Protein AF-A0A6S7GX88-F1 (afdb_monomer_lite)

Foldseek 3Di:
DDPPPPPPPDPVNVVPDDPCPPDDDCPPVNVVVVVVVVVVVVCVVPDDDDPVVVVVVVVVVVQVDDDDCPDPVNVVCVVVVDDQQFADDPVSPHDSHDDDDDDDPDPDDDCPVVVVVVVVVVVVVVVVVVVVVVVVVVVVVVVVVVVVVVVVVVLVVLLVLLQLLLCVQVVQCVVVVHDDPDPSSHPPPPDPVPPPDPDPDDDDPPPPVPPRSNRSSLVSLVCCCPPQVDHSLVRDHADDNVRSVVPPQDSDNVSNPPD

Radius of gyration: 44.86 Å; chains: 1; bounding box: 100×64×101 Å

Structure (mmCIF, N/CA/C/O backbone):
data_AF-A0A6S7GX88-F1
#
_entry.id   AF-A0A6S7GX88-F1
#
loop_
_atom_site.group_PDB
_atom_site.id
_atom_site.type_symbol
_atom_site.label_atom_id
_atom_site.label_alt_id
_atom_site.label_comp_id
_atom_site.label_asym_id
_atom_site.label_entity_id
_atom_site.label_seq_id
_atom_site.pdbx_PDB_ins_code
_atom_site.Cartn_x
_atom_site.Cartn_y
_atom_site.Cartn_z
_atom_site.occupancy
_atom_site.B_iso_or_equiv
_atom_site.auth_seq_id
_atom_site.auth_comp_id
_atom_site.auth_asym_id
_atom_site.auth_atom_id
_atom_site.pdbx_PDB_model_num
ATOM 1 N N . MET A 1 1 ? -27.217 14.179 1.330 1.00 40.66 1 MET A N 1
ATOM 2 C CA . MET A 1 1 ? -27.939 12.953 1.709 1.00 40.66 1 MET A CA 1
ATOM 3 C C . MET A 1 1 ? -27.312 11.865 0.874 1.00 40.66 1 MET A C 1
ATOM 5 O O . MET A 1 1 ? -27.404 11.959 -0.340 1.00 40.66 1 MET A O 1
ATOM 9 N N . ALA A 1 2 ? -26.500 11.011 1.491 1.00 45.16 2 ALA A N 1
ATOM 10 C CA . ALA A 1 2 ? -25.931 9.865 0.799 1.00 45.16 2 ALA A CA 1
ATOM 11 C C . ALA A 1 2 ? -27.025 8.800 0.796 1.00 45.16 2 ALA A C 1
ATOM 13 O O . ALA A 1 2 ? -27.488 8.434 1.875 1.00 45.16 2 ALA A O 1
ATOM 14 N N . ASP A 1 3 ? -27.492 8.418 -0.389 1.00 53.97 3 ASP A N 1
ATOM 15 C CA . ASP A 1 3 ? -28.304 7.218 -0.561 1.00 53.97 3 ASP A CA 1
ATOM 16 C C . ASP A 1 3 ? -27.461 6.047 -0.054 1.00 53.97 3 ASP A C 1
ATOM 18 O O . ASP A 1 3 ? -26.411 5.731 -0.616 1.00 53.97 3 ASP A O 1
ATOM 22 N N . GLU A 1 4 ? -27.871 5.464 1.069 1.00 60.22 4 GLU A N 1
ATOM 23 C CA . GLU A 1 4 ? -27.396 4.155 1.495 1.00 60.22 4 GLU A CA 1
ATOM 24 C C . GLU A 1 4 ? -28.016 3.146 0.525 1.00 60.22 4 GLU A C 1
ATOM 26 O O . GLU A 1 4 ? -29.091 2.609 0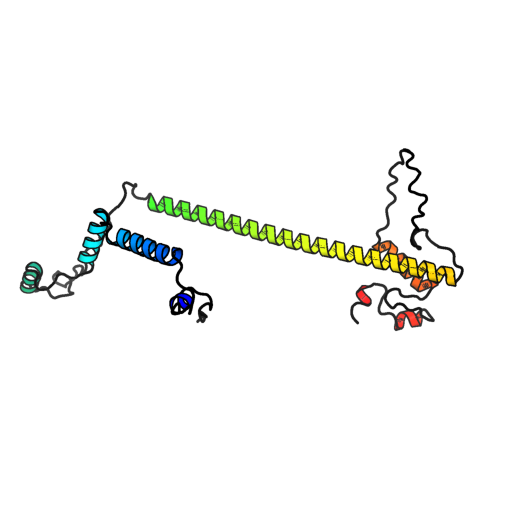.776 1.00 60.22 4 GLU A O 1
ATOM 31 N N . GLU A 1 5 ? -27.379 2.950 -0.632 1.00 62.91 5 GLU A N 1
ATOM 32 C CA . GLU A 1 5 ? -27.676 1.818 -1.507 1.00 62.91 5 GLU A CA 1
ATOM 33 C C . GLU A 1 5 ? -27.475 0.546 -0.673 1.00 62.91 5 GLU A C 1
ATOM 35 O O . GLU A 1 5 ? -26.344 0.174 -0.353 1.00 62.91 5 GLU A O 1
ATOM 40 N N . GLU A 1 6 ? -28.578 -0.062 -0.229 1.00 59.22 6 GLU A N 1
ATOM 41 C CA . GLU A 1 6 ? -28.571 -1.297 0.548 1.00 59.22 6 GLU A CA 1
ATOM 42 C C . GLU A 1 6 ? -27.767 -2.350 -0.221 1.00 59.22 6 GLU A C 1
ATOM 44 O O . GLU A 1 6 ? -28.189 -2.825 -1.277 1.00 59.22 6 GLU A O 1
ATOM 49 N N . ASP A 1 7 ? -26.577 -2.669 0.304 1.00 75.06 7 ASP A N 1
ATOM 50 C CA . ASP A 1 7 ? -25.645 -3.631 -0.274 1.00 75.06 7 ASP A CA 1
ATOM 51 C C . ASP A 1 7 ? -26.411 -4.916 -0.606 1.00 75.06 7 ASP A C 1
ATOM 53 O O . ASP A 1 7 ? -26.978 -5.574 0.275 1.00 75.06 7 ASP A O 1
ATOM 57 N N . TYR A 1 8 ? -26.453 -5.239 -1.899 1.00 68.56 8 TYR A N 1
ATOM 58 C CA . TYR A 1 8 ? -27.217 -6.340 -2.486 1.00 68.56 8 TYR A CA 1
ATOM 59 C C . TYR A 1 8 ? -26.836 -7.714 -1.898 1.00 68.56 8 TYR A C 1
ATOM 61 O O . TYR A 1 8 ? -27.536 -8.704 -2.109 1.00 68.56 8 TYR A O 1
ATOM 69 N N . MET A 1 9 ? -25.747 -7.791 -1.124 1.00 68.81 9 MET A N 1
ATOM 70 C CA . MET A 1 9 ? -25.319 -8.991 -0.399 1.00 68.81 9 MET A CA 1
ATOM 71 C C . MET A 1 9 ? -25.404 -8.867 1.133 1.00 68.81 9 MET A C 1
ATOM 73 O O . MET A 1 9 ? -24.839 -9.694 1.849 1.00 68.81 9 MET A O 1
ATOM 77 N N . SER A 1 10 ? -26.099 -7.859 1.659 1.00 74.06 10 SER A N 1
ATOM 78 C CA . SER A 1 10 ? -26.286 -7.674 3.099 1.00 74.06 10 SER A CA 1
ATOM 79 C C . SER A 1 10 ? -27.213 -8.729 3.717 1.00 74.06 10 SER A C 1
ATOM 81 O O . SER A 1 10 ? -28.171 -9.213 3.107 1.00 74.06 10 SER A O 1
ATOM 83 N N . ASP A 1 11 ? -26.957 -9.056 4.986 1.00 65.44 11 ASP A N 1
ATOM 84 C CA . ASP A 1 11 ? -27.732 -10.041 5.755 1.00 65.44 11 ASP A CA 1
ATOM 85 C C . ASP A 1 11 ? -29.229 -9.683 5.850 1.00 65.44 11 ASP A C 1
ATOM 87 O O . ASP A 1 11 ? -30.072 -10.569 5.964 1.00 65.44 11 ASP A O 1
ATOM 91 N N . ALA A 1 12 ? -29.585 -8.396 5.758 1.00 73.56 12 ALA A N 1
ATOM 92 C CA . ALA A 1 12 ? -30.976 -7.940 5.770 1.00 73.56 12 ALA A CA 1
ATOM 93 C C . ALA A 1 12 ? -31.778 -8.475 4.569 1.00 73.56 12 ALA A C 1
ATOM 95 O O . ALA A 1 12 ? -32.929 -8.883 4.731 1.00 73.56 12 ALA A O 1
ATOM 96 N N . PHE A 1 13 ? -31.150 -8.543 3.390 1.00 70.00 13 PHE A N 1
ATOM 97 C CA . PHE A 1 13 ? -31.759 -9.087 2.176 1.00 70.00 13 PHE A CA 1
ATOM 98 C C . PHE A 1 13 ? -31.846 -10.619 2.224 1.00 70.00 13 PHE A C 1
ATOM 100 O O . PHE A 1 13 ? -32.854 -11.206 1.827 1.00 70.00 13 PHE A O 1
ATOM 107 N N . LEU A 1 14 ? -30.818 -11.279 2.770 1.00 69.31 14 LEU A N 1
ATOM 108 C CA . LEU A 1 14 ? -30.766 -12.741 2.882 1.00 69.31 14 LEU A CA 1
ATOM 109 C C . LEU A 1 14 ? -31.759 -13.300 3.912 1.00 69.31 14 LEU A C 1
ATOM 111 O O . LEU A 1 14 ? -32.322 -14.371 3.695 1.00 69.31 14 LEU A O 1
ATOM 115 N N . LEU A 1 15 ? -32.008 -12.581 5.010 1.00 71.31 15 LEU A N 1
ATOM 116 C CA . LEU A 1 15 ? -32.941 -12.998 6.064 1.00 71.31 15 LEU A CA 1
ATOM 117 C C . LEU A 1 15 ? -34.420 -12.856 5.667 1.00 71.31 15 LEU A C 1
ATOM 119 O O . LEU A 1 15 ? -35.270 -13.508 6.273 1.00 71.31 15 LEU A O 1
ATOM 123 N N . GLY A 1 16 ? -34.732 -12.011 4.677 1.00 67.19 16 GLY A N 1
ATOM 124 C CA . GLY A 1 16 ? -36.092 -11.802 4.165 1.00 67.19 16 GLY A CA 1
ATOM 125 C C . GLY A 1 16 ? -36.541 -12.825 3.116 1.00 67.19 16 GLY A C 1
ATOM 126 O O . GLY A 1 16 ? -37.732 -12.911 2.819 1.00 67.19 16 GLY A O 1
ATOM 127 N N . LEU A 1 17 ? -35.613 -13.609 2.560 1.00 72.19 17 LEU A N 1
ATOM 128 C CA . LEU A 1 17 ? -35.920 -14.666 1.601 1.00 72.19 17 LEU A CA 1
ATOM 129 C C . LEU A 1 17 ? -36.387 -15.924 2.342 1.00 72.19 17 LEU A C 1
ATOM 131 O O . LEU A 1 17 ? -35.677 -16.472 3.187 1.00 72.19 17 LEU A O 1
ATOM 135 N N . GLU A 1 18 ? -37.576 -16.425 2.003 1.00 61.09 18 GLU A N 1
ATOM 136 C CA . GLU A 1 18 ? -38.000 -17.747 2.463 1.00 61.09 18 GLU A CA 1
ATOM 137 C C . GLU A 1 18 ? -37.049 -18.802 1.879 1.00 61.09 18 GLU A C 1
ATOM 139 O O . GLU A 1 18 ? -36.933 -18.924 0.657 1.00 61.09 18 GLU A O 1
ATOM 144 N N . ASP A 1 19 ? -36.372 -19.575 2.743 1.00 63.09 19 ASP A N 1
ATOM 145 C CA . ASP A 1 19 ? -35.491 -20.683 2.339 1.00 63.09 19 ASP A CA 1
ATOM 146 C C . ASP A 1 19 ? -36.330 -21.821 1.732 1.00 63.09 19 ASP A C 1
ATOM 148 O O . ASP A 1 19 ? -36.651 -22.834 2.357 1.00 63.09 19 ASP A O 1
ATOM 152 N N . THR A 1 20 ? -36.741 -21.611 0.488 1.00 60.44 20 THR A N 1
ATOM 153 C CA . THR A 1 20 ? -37.558 -22.504 -0.323 1.00 60.44 20 THR A CA 1
ATOM 154 C C . THR A 1 20 ? -36.649 -23.303 -1.242 1.00 60.44 20 THR A C 1
ATOM 156 O O . THR A 1 20 ? -36.797 -23.276 -2.455 1.00 60.44 20 THR A O 1
ATOM 159 N N . ARG A 1 21 ? -35.678 -24.038 -0.684 1.00 60.31 21 ARG A N 1
ATOM 160 C CA . ARG A 1 21 ? -34.912 -25.028 -1.461 1.00 60.31 21 ARG A CA 1
ATOM 161 C C . ARG A 1 21 ? -35.815 -26.221 -1.784 1.00 60.31 21 ARG A C 1
ATOM 163 O O . ARG A 1 21 ? -36.042 -27.057 -0.902 1.00 60.31 21 ARG A O 1
ATOM 170 N N . PRO A 1 22 ? -36.338 -26.356 -3.016 1.00 53.28 22 PRO A N 1
ATOM 171 C CA . PRO A 1 22 ? -37.247 -27.437 -3.340 1.00 53.28 22 PRO A CA 1
ATOM 172 C C . PRO A 1 22 ? -36.401 -28.689 -3.588 1.00 53.28 22 PRO A C 1
ATOM 174 O O . PRO A 1 22 ? -35.589 -28.726 -4.508 1.00 53.28 22 PRO A O 1
ATOM 177 N N . GLY A 1 23 ? -36.584 -29.731 -2.775 1.00 55.28 23 GLY A N 1
ATOM 178 C CA . GLY A 1 23 ? -36.226 -31.094 -3.188 1.00 55.28 23 GLY A CA 1
ATOM 179 C C . GLY A 1 23 ? -34.976 -31.748 -2.595 1.00 55.28 23 GLY A C 1
ATOM 180 O O . GLY A 1 23 ? -34.687 -32.877 -2.981 1.00 55.28 23 GLY A O 1
ATOM 181 N N . LEU A 1 24 ? -34.273 -31.160 -1.621 1.00 57.00 24 LEU A N 1
ATOM 182 C CA . LEU A 1 24 ? -33.332 -31.950 -0.812 1.00 57.00 24 LEU A CA 1
ATOM 183 C C . LEU A 1 24 ? -34.045 -32.443 0.445 1.00 57.00 24 LEU A C 1
ATOM 185 O O . LEU A 1 24 ? -34.351 -31.666 1.349 1.00 57.00 24 LEU A O 1
ATOM 189 N N . ALA A 1 25 ? -34.304 -33.751 0.521 1.00 56.00 25 ALA A N 1
ATOM 190 C CA . ALA A 1 25 ? -34.684 -34.378 1.779 1.00 56.00 25 ALA A CA 1
ATOM 191 C C . ALA A 1 25 ? -33.626 -33.997 2.821 1.00 56.00 25 ALA A C 1
ATOM 193 O O . ALA A 1 25 ? -32.462 -34.365 2.668 1.00 56.00 25 ALA A O 1
ATOM 194 N N . PHE A 1 26 ? -34.009 -33.227 3.847 1.00 57.31 26 PHE A N 1
ATOM 195 C CA . PHE A 1 26 ? -33.116 -32.893 4.954 1.00 57.31 26 PHE A CA 1
ATOM 196 C C . PHE A 1 26 ? -32.528 -34.200 5.489 1.00 57.31 26 PHE A C 1
ATOM 198 O O . PHE A 1 26 ? -33.240 -34.979 6.134 1.00 57.31 26 PHE A O 1
ATOM 205 N N . GLY A 1 27 ? -31.255 -34.459 5.173 1.00 68.50 27 GLY A N 1
ATOM 206 C CA . GLY A 1 27 ? -30.553 -35.651 5.628 1.00 68.50 27 GLY A CA 1
ATOM 207 C C . GLY A 1 27 ? -30.596 -35.735 7.152 1.00 68.50 27 GLY A C 1
ATOM 208 O O . GLY A 1 27 ? -30.874 -34.740 7.833 1.00 68.50 27 GLY A O 1
ATOM 209 N N . ALA A 1 28 ? -30.310 -36.913 7.708 1.00 71.88 28 ALA A N 1
ATOM 210 C CA . ALA A 1 28 ? -30.282 -37.113 9.160 1.00 71.88 28 ALA A CA 1
ATOM 211 C C . ALA A 1 28 ? -29.487 -36.001 9.883 1.00 71.88 28 ALA A C 1
ATOM 213 O O . ALA A 1 28 ? -29.977 -35.453 10.869 1.00 71.88 28 ALA A O 1
ATOM 214 N N . ALA A 1 29 ? -28.371 -35.560 9.289 1.00 74.50 29 ALA A N 1
ATOM 215 C CA . ALA A 1 29 ? -27.530 -34.463 9.770 1.00 74.50 29 ALA A CA 1
ATOM 216 C C . ALA A 1 29 ? -28.245 -33.097 9.883 1.00 74.50 29 ALA A C 1
ATOM 218 O O . ALA A 1 29 ? -28.083 -32.399 10.880 1.00 74.50 29 ALA A O 1
ATOM 219 N N . ALA A 1 30 ? -29.083 -32.706 8.915 1.00 75.38 30 ALA A N 1
ATOM 220 C CA . ALA A 1 30 ? -29.797 -31.422 8.964 1.00 75.38 30 ALA A CA 1
ATOM 221 C C . ALA A 1 30 ? -30.918 -31.426 10.022 1.00 75.38 30 ALA A C 1
ATOM 223 O O . ALA A 1 30 ? -31.159 -30.425 10.702 1.00 75.38 30 ALA A O 1
ATOM 224 N N . ARG A 1 31 ? -31.584 -32.576 10.209 1.00 77.19 31 ARG A N 1
ATOM 225 C CA . ARG A 1 31 ? -32.564 -32.767 11.293 1.00 77.19 31 ARG A CA 1
ATOM 226 C C . ARG A 1 31 ? -31.893 -32.752 12.663 1.00 77.19 31 ARG A C 1
ATOM 228 O O . ARG A 1 31 ? -32.470 -32.222 13.610 1.00 77.19 31 ARG A O 1
ATOM 235 N N . GLU A 1 32 ? -30.705 -33.333 12.771 1.00 80.62 32 GLU A N 1
ATOM 236 C CA . GLU A 1 32 ? -29.909 -33.355 13.995 1.00 80.62 32 GLU A CA 1
ATOM 237 C C . GLU A 1 32 ? -29.401 -31.958 14.357 1.00 80.62 32 GLU A C 1
ATOM 239 O O . GLU A 1 32 ? -29.635 -31.520 15.480 1.00 80.62 32 GLU A O 1
ATOM 244 N N . TYR A 1 33 ? -28.885 -31.198 13.385 1.00 82.31 33 TYR A N 1
ATOM 245 C CA . TYR A 1 33 ? -28.520 -29.792 13.569 1.00 82.31 33 TYR A CA 1
ATOM 246 C C . TYR A 1 33 ? -29.707 -28.957 14.067 1.00 82.31 33 TYR A C 1
ATOM 248 O O . TYR A 1 33 ? -29.592 -28.268 15.076 1.00 82.31 33 TYR A O 1
ATOM 256 N N . LYS A 1 34 ? -30.889 -29.078 13.442 1.00 84.12 34 LYS A N 1
ATOM 257 C CA . LYS A 1 34 ? -32.099 -28.350 13.874 1.00 84.12 34 LYS A CA 1
ATOM 258 C C . LYS A 1 34 ? -32.584 -28.769 15.269 1.00 84.12 34 LYS A C 1
ATOM 260 O O . LYS A 1 34 ? -33.104 -27.951 16.025 1.00 84.12 34 LYS A O 1
ATOM 265 N N . LYS A 1 35 ? -32.437 -30.049 15.632 1.00 85.81 35 LYS A N 1
ATOM 266 C CA . LYS A 1 35 ? -32.719 -30.527 16.996 1.00 85.81 35 LYS A CA 1
ATOM 267 C C . LYS A 1 35 ? -31.714 -29.967 17.996 1.00 85.81 35 LYS A C 1
ATOM 269 O O . LYS A 1 35 ? -32.117 -29.589 19.092 1.00 85.81 35 LYS A O 1
ATOM 274 N N . GLU A 1 36 ? -30.437 -29.905 17.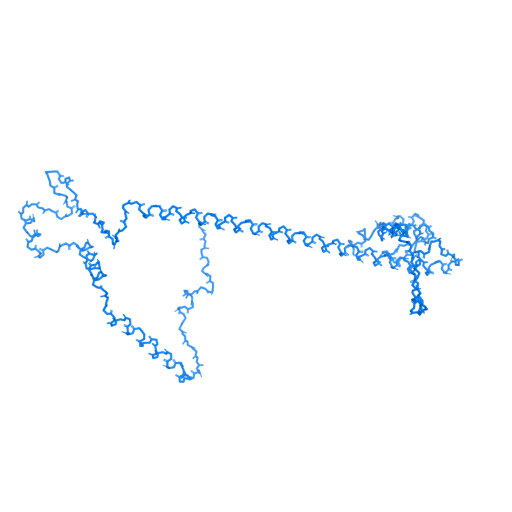637 1.00 86.88 36 GLU A N 1
ATOM 275 C CA . GLU A 1 36 ? -29.372 -29.401 18.496 1.00 86.88 36 GLU A CA 1
ATOM 276 C C . GLU A 1 36 ? -29.468 -27.883 18.695 1.00 86.88 36 GLU A C 1
ATOM 278 O O . GLU A 1 36 ? -29.342 -27.422 19.827 1.00 86.88 36 GLU A O 1
ATOM 283 N N . THR A 1 37 ? -29.777 -27.109 17.649 1.00 86.88 37 THR A N 1
ATOM 284 C CA . THR A 1 37 ? -30.041 -25.665 17.763 1.00 86.88 37 THR A CA 1
ATOM 285 C C . THR A 1 37 ? -31.265 -25.397 18.628 1.00 86.88 37 THR A C 1
ATOM 287 O O . THR A 1 37 ? -31.170 -24.609 19.563 1.00 86.88 37 THR A O 1
ATOM 290 N N . ASN A 1 38 ? -32.372 -26.119 18.418 1.00 88.62 38 ASN A N 1
ATOM 291 C CA . ASN A 1 38 ? -33.553 -26.022 19.280 1.00 88.62 38 ASN A CA 1
ATOM 292 C C . ASN A 1 38 ? -33.252 -26.435 20.729 1.00 88.62 38 ASN A C 1
ATOM 294 O O . ASN A 1 38 ? -33.789 -25.837 21.659 1.00 88.62 38 ASN A O 1
ATOM 298 N N . ARG A 1 39 ? -32.407 -27.454 20.951 1.00 88.56 39 ARG A N 1
ATOM 299 C CA . ARG A 1 39 ? -31.984 -27.863 22.299 1.00 88.56 39 ARG A CA 1
ATOM 300 C C . ARG A 1 39 ? -31.161 -26.763 22.959 1.00 88.56 39 ARG A C 1
ATOM 302 O O . ARG A 1 39 ? -31.470 -26.408 24.088 1.00 88.56 39 ARG A O 1
ATOM 309 N N . LYS A 1 40 ? -30.185 -26.193 22.245 1.00 88.31 40 LYS A N 1
ATOM 310 C CA . LYS A 1 40 ? -29.360 -25.068 22.712 1.00 88.31 40 LYS A CA 1
ATOM 311 C C . LYS A 1 40 ? -30.213 -23.833 23.006 1.00 88.31 40 LYS A C 1
ATOM 313 O O . LYS A 1 40 ? -30.050 -23.240 24.063 1.00 88.31 40 LYS A O 1
ATOM 318 N N . GLN A 1 41 ? -31.169 -23.491 22.142 1.00 85.06 41 GLN A N 1
ATOM 319 C CA . GLN A 1 41 ? -32.110 -22.387 22.372 1.00 85.06 41 GLN A CA 1
ATOM 320 C C . GLN A 1 41 ? -32.957 -22.622 23.627 1.00 85.06 41 GLN A C 1
ATOM 322 O O . GLN A 1 41 ? -32.952 -21.791 24.532 1.00 85.06 41 GLN A O 1
ATOM 327 N N . LYS A 1 42 ? -33.587 -23.795 23.762 1.00 87.88 42 LYS A N 1
ATOM 328 C CA . LYS A 1 42 ? -34.362 -24.139 24.967 1.00 87.88 42 LYS A CA 1
ATOM 329 C C . LYS A 1 42 ? -33.507 -24.176 26.230 1.00 87.88 42 LYS A C 1
ATOM 331 O O . LYS A 1 42 ? -33.977 -23.812 27.300 1.00 87.88 42 LYS A O 1
ATOM 336 N N . GLU A 1 43 ? -32.259 -24.620 26.129 1.00 87.62 43 GLU A N 1
ATOM 337 C CA . GLU A 1 43 ? -31.299 -24.597 27.232 1.00 87.62 43 GLU A CA 1
ATOM 338 C C . GLU A 1 43 ? -30.957 -23.157 27.635 1.00 87.62 43 GLU A C 1
ATOM 340 O O . GLU A 1 43 ? -30.931 -22.852 28.825 1.00 87.62 43 GLU A O 1
ATOM 345 N N . THR A 1 44 ? -30.790 -22.245 26.670 1.00 79.19 44 THR A N 1
ATOM 346 C CA . THR A 1 44 ? -30.600 -20.814 26.950 1.00 79.19 44 THR A CA 1
ATOM 347 C C . THR A 1 44 ? -31.848 -20.140 27.524 1.00 79.19 44 THR A C 1
ATOM 349 O O . THR A 1 44 ? -31.717 -19.335 28.441 1.00 79.19 44 THR A O 1
ATOM 352 N N . GLU A 1 45 ? -33.047 -20.495 27.056 1.00 81.88 45 GLU A N 1
ATOM 353 C CA . GLU A 1 45 ? -34.325 -19.949 27.538 1.00 81.88 45 GLU A CA 1
ATOM 354 C C . GLU A 1 45 ? -34.666 -20.437 28.952 1.00 81.88 45 GLU A C 1
ATOM 356 O O . GLU A 1 45 ? -35.088 -19.655 29.804 1.00 81.88 45 GLU A O 1
ATOM 361 N N . ASN A 1 46 ? -34.431 -21.722 29.231 1.00 84.88 46 ASN A N 1
ATOM 362 C CA . ASN A 1 46 ? -34.657 -22.315 30.550 1.00 84.88 46 ASN A CA 1
ATOM 363 C C . ASN A 1 46 ? -33.555 -21.962 31.557 1.00 84.88 46 ASN A C 1
ATOM 365 O O . ASN A 1 46 ? -33.704 -22.214 32.758 1.00 84.88 46 ASN A O 1
ATOM 369 N N . ARG A 1 47 ? -32.439 -21.376 31.103 1.00 87.06 47 ARG A N 1
ATOM 370 C CA . ARG A 1 47 ? -31.359 -20.955 31.987 1.00 87.06 47 ARG A CA 1
ATOM 371 C C . ARG A 1 47 ? -31.831 -19.803 32.864 1.00 87.06 47 ARG A C 1
ATOM 373 O O . ARG A 1 47 ? -32.016 -18.664 32.441 1.00 87.06 47 ARG A O 1
ATOM 380 N N . VAL A 1 48 ? -31.954 -20.101 34.149 1.00 84.50 48 VAL A N 1
ATOM 381 C CA . VAL A 1 48 ? -32.194 -19.117 35.201 1.00 84.50 48 VAL A CA 1
ATOM 382 C C . VAL A 1 48 ? -31.068 -18.080 35.172 1.00 84.50 48 VAL A C 1
ATOM 384 O O . VAL A 1 48 ? -29.922 -18.381 35.506 1.00 84.50 48 VAL A O 1
ATOM 387 N N . LYS A 1 49 ? -31.401 -16.846 34.772 1.00 87.44 49 LYS A N 1
ATOM 388 C CA . LYS A 1 49 ? -30.472 -15.711 34.836 1.00 87.44 49 LYS A CA 1
ATOM 389 C C . LYS A 1 49 ? -29.917 -15.547 36.263 1.00 87.44 49 LYS A C 1
ATOM 391 O O . LYS A 1 49 ? -30.675 -15.722 37.223 1.00 87.44 49 LYS A O 1
ATOM 396 N N . PRO A 1 50 ? -28.632 -15.185 36.425 1.00 89.06 50 PRO A N 1
ATOM 397 C CA . PRO A 1 50 ? -28.038 -14.933 37.733 1.00 89.06 50 PRO A CA 1
ATOM 398 C C . PRO A 1 50 ? -28.805 -13.849 38.503 1.00 89.06 50 PRO A C 1
ATOM 400 O O . PRO A 1 50 ? -29.348 -12.913 37.913 1.00 89.06 50 PRO A O 1
ATOM 403 N N . LEU A 1 51 ? -28.814 -13.963 39.835 1.00 86.69 51 LEU A N 1
ATOM 404 C CA . LEU A 1 51 ? -29.570 -13.082 40.736 1.00 86.69 51 LEU A CA 1
ATOM 405 C C . LEU A 1 51 ? -29.305 -11.591 40.459 1.00 86.69 51 LEU A C 1
ATOM 407 O O . LEU A 1 51 ? -30.249 -10.821 40.321 1.00 86.69 51 LEU A O 1
ATOM 411 N N . LYS A 1 52 ? -28.032 -11.218 40.259 1.00 87.19 52 LYS A N 1
ATOM 412 C CA . LYS A 1 52 ? -27.607 -9.840 39.968 1.00 87.19 52 LYS A CA 1
ATOM 413 C C . LYS A 1 52 ? -28.293 -9.247 38.725 1.00 87.19 52 LYS A C 1
ATOM 415 O O . LYS A 1 52 ? -28.736 -8.106 38.771 1.00 87.19 52 LYS A O 1
ATOM 420 N N . GLN A 1 53 ? -28.423 -10.023 37.644 1.00 87.25 53 GLN A N 1
ATOM 421 C CA . GLN A 1 53 ? -29.098 -9.572 36.415 1.00 87.25 53 GLN A CA 1
ATOM 422 C C . GLN A 1 53 ? -30.611 -9.438 36.615 1.00 87.25 53 GLN A C 1
ATOM 424 O O . GLN A 1 53 ? -31.241 -8.519 36.107 1.00 87.25 53 GLN A O 1
ATOM 429 N N . ARG A 1 54 ? -31.218 -10.337 37.395 1.00 89.38 54 ARG A N 1
ATOM 430 C CA . ARG A 1 54 ? -32.651 -10.248 37.709 1.00 89.38 54 ARG A CA 1
ATOM 431 C C . ARG A 1 54 ? -32.973 -9.024 38.560 1.00 89.38 54 ARG A C 1
ATOM 433 O O . ARG A 1 54 ? -34.011 -8.399 38.359 1.00 89.38 54 ARG A O 1
ATOM 440 N N . GLU A 1 55 ? -32.102 -8.686 39.507 1.00 87.81 55 GLU A N 1
ATOM 441 C CA . GLU A 1 55 ? -32.245 -7.490 40.338 1.00 87.81 55 GLU A CA 1
ATOM 442 C C . GLU A 1 55 ? -32.099 -6.201 39.525 1.00 87.81 55 GLU A C 1
ATOM 444 O O . GLU A 1 55 ? -32.921 -5.299 39.697 1.00 87.81 55 GLU A O 1
ATOM 449 N N . SER A 1 56 ? -31.121 -6.122 38.612 1.00 87.38 56 SER A N 1
ATOM 450 C CA . SER A 1 56 ? -30.960 -4.961 37.727 1.00 87.38 56 SER A CA 1
ATOM 451 C C . SER A 1 56 ? -32.158 -4.797 36.792 1.00 87.38 56 SER A C 1
ATOM 453 O O . SER A 1 56 ? -32.754 -3.725 36.764 1.00 87.38 56 SER A O 1
ATOM 455 N N . GLU A 1 57 ? -32.607 -5.872 36.136 1.00 89.94 57 GLU A N 1
ATOM 456 C CA . GLU A 1 57 ? -33.791 -5.849 35.265 1.00 89.94 57 GLU A CA 1
ATOM 457 C C . GLU A 1 57 ? -35.059 -5.445 36.031 1.00 89.94 57 GLU A C 1
ATOM 459 O O . GLU A 1 57 ? -35.867 -4.653 35.545 1.00 89.94 57 GLU A O 1
ATOM 464 N N . ARG A 1 58 ? -35.260 -5.971 37.248 1.00 90.25 58 ARG A N 1
ATOM 465 C CA . ARG A 1 58 ? -36.406 -5.599 38.095 1.00 90.25 58 ARG A CA 1
ATOM 466 C C . ARG A 1 58 ? -36.350 -4.122 38.480 1.00 90.25 58 ARG A C 1
ATOM 468 O O . ARG A 1 58 ? -37.388 -3.464 38.508 1.00 90.25 58 ARG A O 1
ATOM 475 N N . ARG A 1 59 ? -35.158 -3.611 38.778 1.00 86.94 59 ARG A N 1
ATOM 476 C CA . ARG A 1 59 ? -34.931 -2.208 39.122 1.00 86.94 59 ARG A CA 1
ATOM 477 C C . ARG A 1 59 ? -35.173 -1.284 37.933 1.00 86.94 59 ARG A C 1
ATOM 479 O O . ARG A 1 59 ? -35.853 -0.282 38.104 1.00 86.94 59 ARG A O 1
ATOM 486 N N . GLU A 1 60 ? -34.666 -1.621 36.752 1.00 86.56 60 GLU A N 1
ATOM 487 C CA . GLU A 1 60 ? -34.903 -0.866 35.515 1.00 86.56 60 GLU A CA 1
ATOM 488 C C . GLU A 1 60 ? -36.390 -0.836 35.167 1.00 86.56 60 GLU A C 1
ATOM 490 O O . GLU A 1 60 ? -36.952 0.234 34.947 1.00 86.56 60 GLU A O 1
ATOM 495 N N . LYS A 1 61 ? -37.071 -1.987 35.248 1.00 88.56 61 LYS A N 1
ATOM 496 C CA . LYS A 1 61 ? -38.529 -2.065 35.078 1.00 88.56 61 LYS A CA 1
ATOM 497 C C . LYS A 1 61 ? -39.266 -1.183 36.084 1.00 88.56 61 LYS A C 1
ATOM 499 O O . LYS A 1 61 ? -40.201 -0.489 35.699 1.00 88.56 61 LYS A O 1
ATOM 504 N N . ALA A 1 62 ? -38.846 -1.170 37.347 1.00 85.50 62 ALA A N 1
ATOM 505 C CA . ALA A 1 62 ? -39.461 -0.330 38.373 1.00 85.50 62 ALA A CA 1
ATOM 506 C C . ALA A 1 62 ? -39.173 1.172 38.189 1.00 85.50 62 ALA A C 1
ATOM 508 O O . ALA A 1 62 ? -40.021 1.985 38.528 1.00 85.50 62 ALA A O 1
ATOM 509 N N . LEU A 1 63 ? -38.003 1.544 37.660 1.00 82.94 63 LEU A N 1
ATOM 510 C CA . LEU A 1 63 ? -37.648 2.935 37.352 1.00 82.94 63 LEU A CA 1
ATOM 511 C C . LEU A 1 63 ? -38.347 3.450 36.088 1.00 82.94 63 LEU A C 1
ATOM 513 O O . LEU A 1 63 ? -38.689 4.624 36.026 1.00 82.94 63 LEU A O 1
ATOM 517 N N . SER A 1 64 ? -38.554 2.581 35.094 1.00 84.12 64 SER A N 1
ATOM 518 C CA . SER A 1 64 ? -39.202 2.938 33.824 1.00 84.12 64 SER A CA 1
ATOM 519 C C . SER A 1 64 ? -40.714 3.142 33.944 1.00 84.12 64 SER A C 1
ATOM 521 O O . SER A 1 64 ? -41.289 3.912 33.181 1.00 84.12 64 SER A O 1
ATOM 523 N N . ASN A 1 65 ? -41.363 2.466 34.898 1.00 85.81 65 ASN A N 1
ATOM 524 C CA . ASN A 1 65 ? -42.811 2.516 35.057 1.00 85.81 65 ASN A CA 1
ATOM 525 C C . ASN A 1 65 ? -43.205 3.495 36.164 1.00 85.81 65 ASN A C 1
ATOM 527 O O . ASN A 1 65 ? -42.746 3.384 37.302 1.00 85.81 65 ASN A O 1
ATOM 531 N N . ALA A 1 66 ? -44.108 4.422 35.842 1.00 83.06 66 ALA A N 1
ATOM 532 C CA . ALA A 1 66 ? -44.729 5.278 36.841 1.00 83.06 66 ALA A CA 1
ATOM 533 C C . ALA A 1 66 ? -45.561 4.441 37.825 1.00 83.06 66 ALA A C 1
ATOM 535 O O . ALA A 1 66 ? -46.128 3.403 37.478 1.00 83.06 66 ALA A O 1
ATOM 536 N N . ILE A 1 67 ? -45.634 4.903 39.072 1.00 84.56 67 ILE A N 1
ATOM 537 C CA . ILE A 1 67 ? -46.484 4.272 40.079 1.00 84.56 67 ILE A CA 1
ATOM 538 C C . ILE A 1 67 ? -47.945 4.484 39.675 1.00 84.56 67 ILE A C 1
ATOM 540 O O . ILE A 1 67 ? -48.362 5.617 39.455 1.00 84.56 67 ILE A O 1
ATOM 544 N N . ASP A 1 68 ? -48.713 3.398 39.615 1.00 86.12 68 ASP A N 1
ATOM 545 C CA . ASP A 1 68 ? -50.131 3.451 39.266 1.00 86.12 68 ASP A CA 1
ATOM 546 C C . ASP A 1 68 ? -50.981 4.171 40.334 1.00 86.12 68 ASP A C 1
ATOM 548 O O . ASP A 1 68 ? -50.680 4.139 41.533 1.00 86.12 68 ASP A O 1
ATOM 552 N N . SER A 1 69 ? -52.094 4.763 39.894 1.00 85.75 69 SER A N 1
ATOM 553 C CA . SER A 1 69 ? -53.068 5.470 40.734 1.00 85.75 69 SER A CA 1
ATOM 554 C C . SER A 1 69 ? -53.725 4.586 41.802 1.00 85.75 69 SER A C 1
ATOM 556 O O . SER A 1 69 ? -54.129 5.078 42.858 1.00 85.75 69 SER A O 1
ATOM 558 N N . SER A 1 70 ? -53.755 3.268 41.573 1.00 90.25 70 SER A N 1
ATOM 559 C CA . SER A 1 70 ? -54.195 2.257 42.541 1.00 90.25 70 SER A CA 1
ATOM 560 C C . SER A 1 70 ? -53.279 2.162 43.771 1.00 90.25 70 SER A C 1
ATOM 562 O O . SER A 1 70 ? -53.675 1.665 44.832 1.00 90.25 70 SER A O 1
ATOM 564 N N . ASN A 1 71 ? -52.039 2.659 43.683 1.00 91.75 71 ASN A N 1
ATOM 565 C CA . ASN A 1 71 ? -51.134 2.662 44.821 1.00 91.75 71 ASN A CA 1
ATOM 566 C C . ASN A 1 71 ? -51.636 3.626 45.907 1.00 91.75 71 ASN A C 1
ATOM 568 O O . ASN A 1 71 ? -51.783 4.830 45.694 1.00 91.75 71 ASN A O 1
ATOM 572 N N . LYS A 1 72 ? -51.811 3.106 47.126 1.00 93.25 72 LYS A N 1
ATOM 573 C CA . LYS A 1 72 ? -52.234 3.877 48.307 1.00 93.25 72 LYS A CA 1
ATOM 574 C C . LYS A 1 72 ? -51.389 5.135 48.539 1.00 93.25 72 LYS A C 1
ATOM 576 O O . LYS A 1 72 ? -51.927 6.152 48.968 1.00 93.25 72 LYS A O 1
ATOM 581 N N . GLY A 1 73 ? -50.085 5.076 48.255 1.00 90.44 73 GLY A N 1
ATOM 582 C CA . GLY A 1 73 ? -49.182 6.221 48.393 1.00 90.44 73 GLY A CA 1
ATOM 583 C C . GLY A 1 73 ? -49.484 7.334 47.390 1.00 90.44 73 GLY A C 1
ATOM 584 O O . GLY A 1 73 ? -49.519 8.503 47.765 1.00 90.44 73 GLY A O 1
ATOM 585 N N . PHE A 1 74 ? -49.780 6.970 46.142 1.00 90.56 74 PHE A N 1
ATOM 586 C CA . PHE A 1 74 ? -50.173 7.922 45.106 1.00 90.56 74 PHE A CA 1
ATOM 587 C C . PHE A 1 74 ? -51.533 8.558 45.418 1.00 90.56 74 PHE A C 1
ATOM 589 O O . PHE A 1 74 ? -51.666 9.781 45.391 1.00 90.56 74 PHE A O 1
ATOM 596 N N . ALA A 1 75 ? -52.508 7.747 45.839 1.00 92.38 75 ALA A N 1
ATOM 597 C CA . ALA A 1 75 ? -53.820 8.231 46.265 1.00 92.38 75 ALA A CA 1
ATOM 598 C C . ALA A 1 75 ? -53.735 9.198 47.464 1.00 92.38 75 ALA A C 1
ATOM 600 O O . ALA A 1 75 ? -54.493 10.166 47.543 1.00 92.38 75 ALA A O 1
ATOM 601 N N . LEU A 1 76 ? -52.806 8.970 48.401 1.00 93.06 76 LEU A N 1
ATOM 602 C CA . LEU A 1 76 ? -52.556 9.891 49.513 1.00 93.06 76 LEU A CA 1
ATOM 603 C C . LEU A 1 76 ? -51.934 11.210 49.031 1.00 93.06 76 LEU A C 1
ATOM 605 O O . LEU A 1 76 ? -52.395 12.277 49.429 1.00 93.06 76 LEU A O 1
ATOM 609 N N . LEU A 1 77 ? -50.930 11.146 48.152 1.00 90.25 77 LEU A N 1
ATOM 610 C CA . LEU A 1 77 ? -50.302 12.320 47.533 1.00 90.25 77 LEU A CA 1
ATOM 611 C C . LEU A 1 77 ? -51.332 13.185 46.800 1.00 90.25 77 LEU A C 1
ATOM 613 O O . LEU A 1 77 ? -51.379 14.398 47.006 1.00 90.25 77 LEU A O 1
ATOM 617 N N . GLN A 1 78 ? -52.197 12.562 46.000 1.00 90.81 78 GLN A N 1
ATOM 618 C CA . GLN A 1 78 ? -53.256 13.251 45.266 1.00 90.81 78 GLN A CA 1
ATOM 619 C C . GLN A 1 78 ? -54.238 13.959 46.214 1.00 90.81 78 GLN A C 1
ATOM 621 O O . GLN A 1 78 ? -54.594 15.114 45.981 1.00 90.81 78 GLN A O 1
ATOM 626 N N . LYS A 1 79 ? -54.611 13.321 47.335 1.00 93.94 79 LYS A N 1
ATOM 627 C CA . LYS A 1 79 ? -55.445 13.942 48.384 1.00 93.94 79 LYS A CA 1
ATOM 628 C C . LYS A 1 79 ? -54.770 15.130 49.072 1.00 93.94 79 LYS A C 1
ATOM 630 O O . LYS A 1 79 ? -55.462 16.044 49.505 1.00 93.94 79 LYS A O 1
ATOM 635 N N . MET A 1 80 ? -53.440 15.140 49.140 1.00 91.19 80 MET A N 1
ATOM 636 C CA . MET A 1 80 ? -52.648 16.261 49.663 1.00 91.19 80 MET A CA 1
ATOM 637 C C . MET A 1 80 ? -52.418 17.375 48.624 1.00 91.19 80 MET A C 1
ATOM 639 O O . MET A 1 80 ? -51.684 18.324 48.889 1.00 91.19 80 MET A O 1
ATOM 643 N N . GLY A 1 81 ? -53.046 17.285 47.445 1.00 88.75 81 GLY A N 1
ATOM 644 C CA . GLY A 1 81 ? -52.984 18.310 46.402 1.00 88.75 81 GLY A CA 1
ATOM 645 C C . GLY A 1 81 ? -51.884 18.098 45.359 1.00 88.75 81 GLY A C 1
ATOM 646 O O . GLY A 1 81 ? -51.653 18.989 44.537 1.00 88.75 81 GLY A O 1
ATOM 647 N N . TYR A 1 82 ? -51.216 16.939 45.355 1.00 89.94 82 TYR A N 1
ATOM 648 C CA . TYR A 1 82 ? -50.293 16.573 44.282 1.00 89.94 82 TYR A CA 1
ATOM 649 C C . TYR A 1 82 ? -51.040 16.414 42.950 1.00 89.94 82 TYR A C 1
ATOM 651 O O . TYR A 1 82 ? -52.112 15.812 42.891 1.00 89.94 82 TYR A O 1
ATOM 659 N N . LYS A 1 83 ? -50.452 16.943 41.873 1.00 88.00 83 LYS A N 1
ATOM 660 C CA . LYS A 1 83 ? -50.940 16.785 40.498 1.00 88.00 83 LYS A CA 1
ATOM 661 C C . LYS A 1 83 ? -49.890 16.045 39.686 1.00 88.00 83 LYS A C 1
ATOM 663 O O . LYS A 1 83 ? -48.712 16.398 39.741 1.00 88.00 83 LYS A O 1
ATOM 668 N N . GLU A 1 84 ? -50.337 15.057 38.925 1.00 86.81 84 GLU A N 1
ATOM 669 C CA . GLU A 1 84 ? -49.486 14.202 38.098 1.00 86.81 84 GLU A CA 1
ATOM 670 C C . GLU A 1 84 ? -48.593 15.049 37.176 1.00 86.81 84 GLU A C 1
ATOM 672 O O . GLU A 1 84 ? -49.047 16.014 36.557 1.00 86.81 84 GLU A O 1
ATOM 677 N N . GLY A 1 85 ? -47.294 14.743 37.146 1.00 83.56 85 GLY A N 1
ATOM 678 C CA . GLY A 1 85 ? -46.312 15.451 36.315 1.00 83.56 85 GLY A CA 1
ATOM 679 C C . GLY A 1 85 ? -45.818 16.804 36.854 1.00 83.56 85 GLY A C 1
ATOM 680 O O . GLY A 1 85 ? -44.966 17.437 36.219 1.00 83.56 85 GLY A O 1
ATOM 681 N N . LYS A 1 86 ? -46.293 17.265 38.022 1.00 86.88 86 LYS A N 1
ATOM 682 C CA . LYS A 1 86 ? -45.743 18.454 38.697 1.00 86.88 86 LYS A CA 1
ATOM 683 C C . LYS A 1 86 ? -44.704 18.081 39.750 1.00 86.88 86 LYS A C 1
ATOM 685 O O . LYS A 1 86 ? -44.809 17.056 40.416 1.00 86.88 86 LYS A O 1
ATOM 690 N N . GLY A 1 87 ? -43.698 18.940 39.896 1.00 88.94 87 GLY A N 1
ATOM 691 C CA . GLY A 1 87 ? -42.754 18.872 41.004 1.00 88.94 87 GLY A CA 1
ATOM 692 C C . GLY A 1 87 ? -43.434 19.223 42.326 1.00 88.94 87 GLY A C 1
ATOM 693 O O . GLY A 1 87 ? -44.435 19.942 42.350 1.00 88.94 87 GLY A O 1
ATOM 694 N N . LEU A 1 88 ? -42.895 18.720 43.434 1.00 88.31 88 LEU A N 1
ATOM 695 C CA . LEU A 1 88 ? -43.334 19.107 44.778 1.00 88.31 88 LEU A CA 1
ATOM 696 C C . LEU A 1 88 ? -42.791 20.500 45.157 1.00 88.31 88 LEU A C 1
ATOM 698 O O . LEU A 1 88 ? -41.797 20.959 44.602 1.00 88.31 88 LEU A O 1
ATOM 702 N N . GLY A 1 89 ? -43.425 21.172 46.121 1.00 87.81 89 GLY A N 1
ATOM 703 C CA . GLY A 1 89 ? -43.016 22.495 46.620 1.00 87.81 89 GLY A CA 1
ATOM 704 C C . GLY A 1 89 ? -44.003 23.616 46.275 1.00 87.81 89 GLY A C 1
ATOM 705 O O . GLY A 1 89 ? -44.890 23.441 45.445 1.00 87.81 89 GLY A O 1
ATOM 706 N N . LYS A 1 90 ? -43.852 24.784 46.917 1.00 85.88 90 LYS A N 1
ATOM 707 C CA . LYS A 1 90 ? -44.814 25.907 46.850 1.00 85.88 90 LYS A CA 1
ATOM 708 C C . LYS A 1 90 ? -45.086 26.398 45.421 1.00 85.88 90 LYS A C 1
ATOM 710 O O . LYS A 1 90 ? -46.217 26.745 45.099 1.00 85.88 90 LYS A O 1
ATOM 715 N N . LEU A 1 91 ? -44.051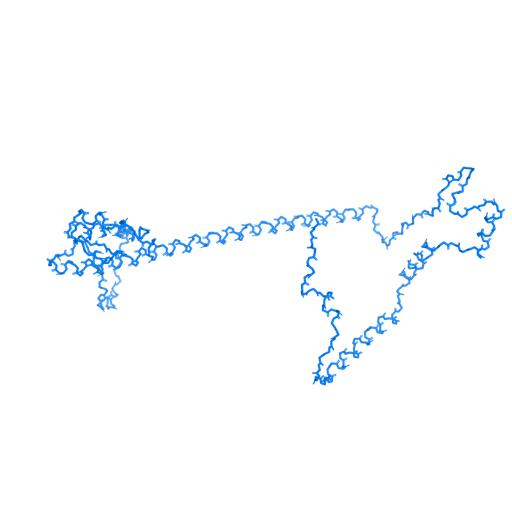 26.402 44.582 1.00 85.88 91 LEU A N 1
ATOM 716 C CA . LEU A 1 91 ? -44.106 26.761 43.161 1.00 85.88 91 LEU A CA 1
ATOM 717 C C . LEU A 1 91 ? -43.924 25.540 42.236 1.00 85.88 91 LEU A C 1
ATOM 719 O O . LEU A 1 91 ? -43.874 25.687 41.020 1.00 85.88 91 LEU A O 1
ATOM 723 N N . GLY A 1 92 ? -43.838 24.329 42.799 1.00 84.62 92 GLY A N 1
ATOM 724 C CA . GLY A 1 92 ? -43.573 23.097 42.051 1.00 84.62 92 GLY A CA 1
ATOM 725 C C . GLY A 1 92 ? -42.134 22.951 41.538 1.00 84.62 92 GLY A C 1
ATOM 726 O O . GLY A 1 92 ? -41.919 22.291 40.526 1.00 84.62 92 GLY A O 1
ATOM 727 N N . GLU A 1 93 ? -41.164 23.565 42.223 1.00 89.56 93 GLU A N 1
ATOM 728 C CA . GLU A 1 93 ? -39.727 23.570 41.878 1.00 89.56 93 GLU A CA 1
ATOM 729 C C . GLU A 1 93 ? -39.017 22.224 42.100 1.00 89.56 93 GLU A C 1
ATOM 731 O O . GLU A 1 93 ? -37.900 22.015 41.626 1.00 89.56 93 GLU A O 1
ATOM 736 N N . GLY A 1 94 ? -39.637 21.301 42.835 1.00 89.19 94 GLY A N 1
ATOM 737 C CA . GLY A 1 94 ? -39.079 19.982 43.093 1.00 89.19 94 GLY A CA 1
ATOM 738 C C . GLY A 1 94 ? -38.859 19.185 41.807 1.00 89.19 94 GLY A C 1
ATOM 739 O O . GLY A 1 94 ? -39.581 19.328 40.819 1.00 89.19 94 GLY A O 1
ATOM 740 N N . ARG A 1 95 ? -37.865 18.293 41.824 1.00 87.00 95 ARG A N 1
ATOM 741 C CA . ARG A 1 95 ? -37.607 17.392 40.695 1.00 87.00 95 ARG A CA 1
ATOM 742 C C . ARG A 1 95 ? -38.834 16.521 40.423 1.00 87.00 95 ARG A C 1
ATOM 744 O O . ARG A 1 95 ? -39.430 15.975 41.349 1.00 87.00 95 ARG A O 1
ATOM 751 N N . LYS A 1 96 ? -39.189 16.401 39.144 1.00 86.75 96 LYS A N 1
ATOM 752 C CA . LYS A 1 96 ? -40.287 15.545 38.667 1.00 86.75 96 LYS A CA 1
ATOM 753 C C . LYS A 1 96 ? -39.885 14.075 38.616 1.00 86.75 96 LYS A C 1
ATOM 755 O O . LYS A 1 96 ? -40.727 13.202 38.778 1.00 86.75 96 LYS A O 1
ATOM 760 N N . GLU A 1 97 ? -38.598 13.827 38.404 1.00 84.19 97 GLU A N 1
ATOM 761 C CA . GLU A 1 97 ? -38.038 12.496 38.228 1.00 84.19 97 GLU A CA 1
ATOM 762 C C . GLU A 1 97 ? -37.143 12.115 39.414 1.00 84.19 97 GLU A C 1
ATOM 764 O O . GLU A 1 97 ? -36.462 12.982 39.985 1.00 84.19 97 GLU A O 1
ATOM 769 N N . PRO A 1 98 ? -37.123 10.825 39.796 1.00 85.19 98 PRO A N 1
ATOM 770 C CA . PRO A 1 98 ? -36.202 10.312 40.799 1.00 85.19 98 PRO A CA 1
ATOM 771 C C . PRO A 1 98 ? -34.737 10.557 40.418 1.00 85.19 98 PRO A C 1
ATOM 773 O O . PRO A 1 98 ? -34.371 10.619 39.247 1.00 85.19 98 PRO A O 1
ATOM 776 N N . ILE A 1 99 ? -33.867 10.662 41.422 1.00 87.56 99 ILE A N 1
ATOM 777 C CA . ILE A 1 99 ? -32.426 10.819 41.192 1.00 87.56 99 ILE A CA 1
ATOM 778 C C . ILE A 1 99 ? -31.882 9.540 40.532 1.00 87.56 99 ILE A C 1
ATOM 780 O O . ILE A 1 99 ? -32.123 8.452 41.064 1.00 87.56 99 ILE A O 1
ATOM 784 N N . PRO A 1 100 ? -31.127 9.642 39.420 1.00 83.44 100 PRO A N 1
ATOM 785 C CA . PRO A 1 100 ? -30.527 8.480 38.785 1.00 83.44 100 PRO A CA 1
ATOM 786 C C . PRO A 1 100 ? -29.515 7.843 39.732 1.00 83.44 100 PRO A C 1
ATOM 788 O O . PRO A 1 100 ? -28.683 8.509 40.351 1.00 83.44 100 PRO A O 1
ATOM 791 N N . LEU A 1 101 ? -29.597 6.527 39.854 1.00 83.56 101 LEU A N 1
ATOM 792 C CA . LEU A 1 101 ? -28.801 5.780 40.808 1.00 83.56 101 LEU A CA 1
ATOM 793 C C . LEU A 1 101 ? -27.641 5.076 40.087 1.00 83.56 101 LEU A C 1
ATOM 795 O O . LEU A 1 101 ? -27.870 4.111 39.361 1.00 83.56 101 LEU A O 1
ATOM 799 N N . SER A 1 102 ? -26.402 5.501 40.341 1.00 81.69 102 SER A N 1
ATOM 800 C CA . SER A 1 102 ? -25.191 4.823 39.851 1.00 81.69 102 SER A CA 1
ATOM 801 C C . SER A 1 102 ? -24.781 3.704 40.817 1.00 81.69 102 SER A C 1
ATOM 803 O O . SER A 1 102 ? -24.306 3.973 41.922 1.00 81.69 102 SER A O 1
ATOM 805 N N . ILE A 1 103 ? -25.007 2.439 40.439 1.00 82.19 103 ILE A N 1
ATOM 806 C CA . ILE A 1 103 ? -24.527 1.283 41.212 1.00 82.19 103 ILE A CA 1
ATOM 807 C C . ILE A 1 103 ? -23.134 0.921 40.710 1.00 82.19 103 ILE A C 1
ATOM 809 O O . ILE A 1 103 ? -22.966 0.561 39.548 1.00 82.19 103 ILE A O 1
ATOM 813 N N . LYS A 1 104 ? -22.136 0.957 41.594 1.00 80.62 104 LYS A N 1
ATOM 814 C CA . LYS A 1 104 ? -20.817 0.410 41.274 1.00 80.62 104 LYS A CA 1
ATOM 815 C C . LYS A 1 104 ? -20.882 -1.108 41.292 1.00 80.62 104 LYS A C 1
ATOM 817 O O . LYS A 1 104 ? -21.101 -1.717 42.335 1.00 80.62 104 LYS A O 1
ATOM 822 N N . GLU A 1 105 ? -20.670 -1.715 40.136 1.00 78.50 105 GLU A N 1
ATOM 823 C CA . GLU A 1 105 ? -20.726 -3.166 39.985 1.00 78.50 105 GLU A CA 1
ATOM 824 C C . GLU A 1 105 ? -19.442 -3.894 40.399 1.00 78.50 105 GLU A C 1
ATOM 826 O O . GLU A 1 105 ? -19.458 -5.117 40.571 1.00 78.50 105 GLU A O 1
ATOM 831 N N . GLY A 1 106 ? -18.342 -3.153 40.541 1.00 79.38 106 GLY A N 1
ATOM 832 C CA . GLY A 1 106 ? -17.015 -3.678 40.831 1.00 79.38 106 GLY A CA 1
ATOM 833 C C . GLY A 1 106 ? -16.438 -3.194 42.159 1.00 79.38 106 GLY A C 1
ATOM 834 O O . GLY A 1 106 ? -16.971 -2.307 42.822 1.00 79.38 106 GLY A O 1
ATOM 835 N N . ARG A 1 107 ? -15.287 -3.770 42.518 1.00 83.19 107 ARG A N 1
ATOM 836 C CA . ARG A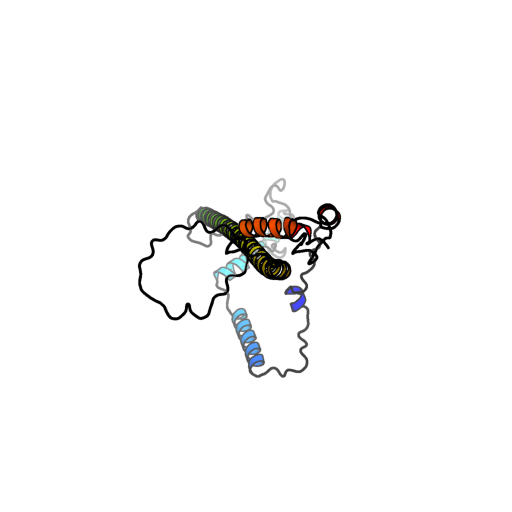 1 107 ? -14.460 -3.350 43.667 1.00 83.19 107 ARG A CA 1
ATOM 837 C C . ARG A 1 107 ? -13.328 -2.398 43.259 1.00 83.19 107 ARG A C 1
ATOM 839 O O . ARG A 1 107 ? -12.380 -2.214 44.014 1.00 83.19 107 ARG A O 1
ATOM 846 N N . GLY A 1 108 ? -13.397 -1.860 42.042 1.00 81.81 108 GLY A N 1
ATOM 847 C CA . GLY A 1 108 ? -12.386 -0.963 41.496 1.00 81.81 108 GLY A CA 1
ATOM 848 C C . GLY A 1 108 ? -12.349 0.381 42.220 1.00 81.81 108 GLY A C 1
ATOM 849 O O . GLY A 1 108 ? -13.358 0.852 42.755 1.00 81.81 108 GLY A O 1
ATOM 850 N N . GLY A 1 109 ? -11.171 1.002 42.226 1.00 85.44 109 GLY A N 1
ATOM 851 C CA . GLY A 1 109 ? -10.982 2.339 42.784 1.00 85.44 109 GLY A CA 1
ATOM 852 C C . GLY A 1 109 ? -11.765 3.397 42.000 1.00 85.44 109 GLY A C 1
ATOM 853 O O . GLY A 1 109 ? -12.006 3.260 40.799 1.00 85.44 109 GLY A O 1
ATOM 854 N N . LEU A 1 110 ? -12.155 4.483 42.671 1.00 78.94 110 LEU A N 1
ATOM 855 C CA . LEU A 1 110 ? -12.730 5.646 41.993 1.00 78.94 110 LEU A CA 1
ATOM 856 C C . LEU A 1 110 ? -11.673 6.224 41.024 1.00 78.94 110 LEU A C 1
ATOM 858 O O . LEU A 1 110 ? -10.570 6.533 41.457 1.00 78.94 110 LEU A O 1
ATOM 862 N N . GLY A 1 111 ? -11.987 6.329 39.727 1.00 82.50 111 GLY A N 1
ATOM 863 C CA . GLY A 1 111 ? -11.056 6.814 38.688 1.00 82.50 111 GLY A CA 1
ATOM 864 C C . GLY A 1 111 ? -10.281 5.730 37.920 1.00 82.50 111 GLY A C 1
ATOM 865 O O . GLY A 1 111 ? -9.553 6.040 36.978 1.00 82.50 111 GLY A O 1
ATOM 866 N N . GLN A 1 112 ? -10.455 4.447 38.255 1.00 86.38 112 GLN A N 1
ATOM 867 C CA . GLN A 1 112 ? -9.802 3.352 37.526 1.00 86.38 112 GLN A CA 1
ATOM 868 C C . GLN A 1 112 ? -10.319 3.210 36.083 1.00 86.38 112 GLN A C 1
ATOM 870 O O . GLN A 1 112 ? -9.538 2.949 35.171 1.00 86.38 112 GLN A O 1
ATOM 875 N N . GLU A 1 113 ? -11.620 3.415 35.863 1.00 83.50 113 GLU A N 1
ATOM 876 C CA . GLU A 1 113 ? -12.247 3.333 34.534 1.00 83.50 113 GLU A CA 1
ATOM 877 C C . GLU A 1 113 ? -11.730 4.414 33.579 1.00 83.50 113 GLU A C 1
ATOM 879 O O . GLU A 1 113 ? -11.448 4.121 32.418 1.00 83.50 113 GLU A O 1
ATOM 884 N N . SER A 1 114 ? -11.532 5.644 34.064 1.00 86.94 114 SER A N 1
ATOM 885 C CA . SER A 1 114 ? -10.967 6.728 33.254 1.00 86.94 114 SER A CA 1
ATOM 886 C C . SER A 1 114 ? -9.524 6.445 32.842 1.00 86.94 114 SER A C 1
ATOM 888 O O . SER A 1 114 ? -9.162 6.680 31.692 1.00 86.94 114 SER A O 1
ATOM 890 N N . GLU A 1 115 ? -8.707 5.887 33.739 1.00 87.25 115 GLU A N 1
ATOM 891 C CA . GLU A 1 115 ? -7.326 5.506 33.418 1.00 87.25 115 GLU A CA 1
ATOM 892 C C . GLU A 1 115 ? -7.260 4.321 32.444 1.00 87.25 115 GLU A C 1
ATOM 894 O O . GLU A 1 115 ? -6.453 4.327 31.513 1.00 87.25 115 GLU A O 1
ATOM 899 N N . LEU A 1 116 ? -8.133 3.320 32.602 1.00 88.88 116 LEU A N 1
ATOM 900 C CA . LEU A 1 116 ? -8.265 2.210 31.652 1.00 88.88 116 LEU A CA 1
ATOM 901 C C . LEU A 1 116 ? -8.659 2.707 30.262 1.00 88.88 116 LEU A C 1
ATOM 903 O O . LEU A 1 116 ? -7.999 2.351 29.286 1.00 88.88 116 LEU A O 1
ATOM 907 N N . LYS A 1 117 ? -9.678 3.566 30.179 1.00 90.75 117 LYS A N 1
ATOM 908 C CA . LYS A 1 117 ? -10.123 4.161 28.917 1.00 90.75 117 LYS A CA 1
ATOM 909 C C . LYS A 1 117 ? -9.000 4.964 28.259 1.00 90.75 117 LYS A C 1
ATOM 911 O O . LYS A 1 117 ? -8.712 4.758 27.085 1.00 90.75 117 LYS A O 1
ATOM 916 N N . ARG A 1 118 ? -8.279 5.785 29.031 1.00 92.25 118 ARG A N 1
ATOM 917 C CA . ARG A 1 118 ? -7.125 6.554 28.537 1.00 92.25 118 ARG A CA 1
ATOM 918 C C . ARG A 1 118 ? -6.013 5.648 27.997 1.00 92.25 118 ARG A C 1
ATOM 920 O O . ARG A 1 118 ? -5.446 5.933 26.945 1.00 92.25 118 ARG A O 1
ATOM 927 N N . LYS A 1 119 ? -5.705 4.540 28.683 1.00 94.12 119 LYS A N 1
ATOM 928 C CA . LYS A 1 119 ? -4.724 3.544 28.211 1.00 94.12 119 LYS A CA 1
ATOM 929 C C . LYS A 1 119 ? -5.178 2.849 26.928 1.00 94.12 119 LYS A C 1
ATOM 931 O O . LYS A 1 119 ? -4.369 2.699 26.017 1.00 94.12 119 LYS A O 1
ATOM 936 N N . GLN A 1 120 ? -6.450 2.461 26.843 1.00 93.25 120 GLN A N 1
ATOM 937 C CA . GLN A 1 120 ? -7.028 1.839 25.650 1.00 93.25 120 GLN A CA 1
ATOM 938 C C . GLN A 1 120 ? -6.991 2.786 24.445 1.00 93.25 120 GLN A C 1
ATOM 940 O O . GLN A 1 120 ? -6.539 2.388 23.376 1.00 93.25 120 GLN A O 1
ATOM 945 N N . GLU A 1 121 ? -7.376 4.051 24.621 1.00 95.00 121 GLU A N 1
ATOM 946 C CA . GLU A 1 121 ? -7.313 5.072 23.568 1.00 95.00 121 GLU A CA 1
ATOM 947 C C . GLU A 1 121 ? -5.875 5.309 23.087 1.00 95.00 121 GLU A C 1
ATOM 949 O O . GLU A 1 121 ? -5.621 5.384 21.885 1.00 95.00 121 GLU A O 1
ATOM 954 N N . MET A 1 122 ? -4.908 5.380 24.008 1.00 95.69 122 MET A N 1
ATOM 955 C CA . MET A 1 122 ? -3.489 5.500 23.655 1.00 95.69 122 MET A CA 1
ATOM 956 C C . MET A 1 122 ? -2.985 4.283 22.872 1.00 95.69 122 MET A C 1
ATOM 958 O O . MET A 1 122 ? -2.277 4.442 21.877 1.00 95.69 122 MET A O 1
ATOM 962 N N . GLN A 1 123 ? -3.373 3.074 23.284 1.00 95.25 123 GLN A N 1
ATOM 963 C CA . GLN A 1 123 ? -3.009 1.843 22.586 1.00 95.25 123 GLN A CA 1
ATOM 964 C C . GLN A 1 123 ? -3.628 1.782 21.184 1.00 95.25 123 GLN A C 1
ATOM 966 O O . GLN A 1 123 ? -2.936 1.435 20.228 1.00 95.25 123 GLN A O 1
ATOM 971 N N . GLN A 1 124 ? -4.897 2.169 21.037 1.00 93.81 124 GLN A N 1
ATOM 972 C CA . GLN A 1 124 ? -5.564 2.240 19.736 1.00 93.81 124 GLN A CA 1
ATOM 973 C C . GLN A 1 124 ? -4.877 3.240 18.803 1.00 93.81 124 GLN A C 1
ATOM 975 O O . GLN A 1 124 ? -4.580 2.895 17.661 1.00 93.81 124 GLN A O 1
ATOM 980 N N . LYS A 1 125 ? -4.537 4.438 19.298 1.00 96.19 125 LYS A N 1
ATOM 981 C CA . LYS A 1 125 ? -3.783 5.435 18.521 1.00 96.19 125 LYS A CA 1
ATOM 982 C C . LYS A 1 125 ? -2.421 4.905 18.081 1.00 96.19 125 LYS A C 1
ATOM 984 O O . LYS A 1 125 ? -2.032 5.089 16.932 1.00 96.19 125 LYS A O 1
ATOM 989 N N . TYR A 1 126 ? -1.708 4.213 18.969 1.00 96.81 126 TYR A N 1
ATOM 990 C CA . TYR A 1 126 ? -0.428 3.595 18.629 1.00 96.81 126 TYR A CA 1
ATOM 991 C C . TYR A 1 126 ? -0.572 2.553 17.510 1.00 96.81 126 TYR A C 1
ATOM 993 O O . TYR A 1 126 ? 0.183 2.581 16.537 1.00 96.81 126 TYR A O 1
ATOM 1001 N N . LEU A 1 127 ? -1.572 1.671 17.611 1.00 96.69 127 LEU A N 1
ATOM 1002 C CA . LEU A 1 127 ? -1.859 0.662 16.588 1.00 96.69 127 LEU A CA 1
ATOM 1003 C C . LEU A 1 127 ? -2.255 1.295 15.248 1.00 96.69 127 LEU A C 1
ATOM 1005 O O . LEU A 1 127 ? -1.820 0.819 14.201 1.00 96.69 127 LEU A O 1
ATOM 1009 N N . GLN A 1 128 ? -3.028 2.383 15.271 1.00 95.00 128 GLN A N 1
ATOM 1010 C CA . GLN A 1 128 ? -3.412 3.118 14.068 1.00 95.00 128 GLN A CA 1
ATOM 1011 C C . GLN A 1 128 ? -2.187 3.714 13.364 1.00 95.00 128 GLN A C 1
ATOM 1013 O O . GLN A 1 128 ? -1.979 3.460 12.179 1.00 95.00 128 GLN A O 1
ATOM 1018 N N . VAL A 1 129 ? -1.314 4.406 14.104 1.00 97.38 129 VAL A N 1
ATOM 1019 C CA . VAL A 1 129 ? -0.064 4.962 13.559 1.00 97.38 129 VAL A CA 1
ATOM 1020 C C . VAL A 1 129 ? 0.844 3.854 13.014 1.00 97.38 129 VAL A C 1
ATOM 1022 O O . VAL A 1 129 ? 1.453 4.012 11.956 1.00 97.38 129 VAL A O 1
ATOM 1025 N N . ALA A 1 130 ? 0.938 2.713 13.702 1.00 96.94 130 ALA A N 1
ATOM 1026 C CA . ALA A 1 130 ? 1.705 1.567 13.219 1.00 96.94 130 ALA A CA 1
ATOM 1027 C C . ALA A 1 130 ? 1.127 0.999 11.909 1.00 96.94 130 ALA A C 1
ATOM 1029 O O . ALA A 1 130 ? 1.887 0.696 10.988 1.00 96.94 130 ALA A O 1
ATOM 1030 N N . ARG A 1 131 ? -0.205 0.903 11.789 1.00 96.12 131 ARG A N 1
ATOM 1031 C CA . ARG A 1 131 ? -0.886 0.469 10.559 1.00 96.12 131 ARG A CA 1
ATOM 1032 C C . ARG A 1 131 ? -0.621 1.430 9.403 1.00 96.12 131 ARG A C 1
ATOM 1034 O O . ARG A 1 131 ? -0.254 0.978 8.324 1.00 96.12 131 ARG A O 1
ATOM 1041 N N . GLU A 1 132 ? -0.732 2.734 9.632 1.00 96.31 132 GLU A N 1
ATOM 1042 C CA . GLU A 1 132 ? -0.449 3.754 8.615 1.00 96.31 132 GLU A CA 1
ATOM 1043 C C . GLU A 1 132 ? 1.003 3.695 8.130 1.00 96.31 132 GLU A C 1
ATOM 1045 O O . GLU A 1 132 ? 1.260 3.774 6.929 1.00 96.31 132 GLU A O 1
ATOM 1050 N N . LYS A 1 133 ? 1.964 3.502 9.044 1.00 96.69 133 LYS A N 1
ATOM 1051 C CA . LYS A 1 133 ? 3.376 3.313 8.680 1.00 96.69 133 LYS A CA 1
ATOM 1052 C C . LYS A 1 133 ? 3.584 2.073 7.810 1.00 96.69 133 LYS A C 1
ATOM 1054 O O . LYS A 1 133 ? 4.333 2.150 6.842 1.00 96.69 133 LYS A O 1
ATOM 1059 N N . ARG A 1 134 ? 2.912 0.959 8.124 1.00 95.94 134 ARG A N 1
ATOM 1060 C CA . ARG A 1 134 ? 2.980 -0.275 7.323 1.00 95.94 134 ARG A CA 1
ATOM 1061 C C . ARG A 1 134 ? 2.413 -0.080 5.921 1.00 95.94 134 ARG A C 1
ATOM 1063 O O . ARG A 1 134 ? 3.096 -0.421 4.967 1.00 95.94 134 ARG A O 1
ATOM 1070 N N . VAL A 1 135 ? 1.232 0.527 5.800 1.00 97.06 135 VAL A N 1
ATOM 1071 C CA . VAL A 1 135 ? 0.604 0.807 4.495 1.00 97.06 135 VAL A CA 1
ATOM 1072 C C . VAL A 1 135 ? 1.491 1.718 3.644 1.00 97.06 135 VAL A C 1
ATOM 1074 O O . VAL A 1 135 ? 1.699 1.451 2.467 1.00 97.06 135 VAL A O 1
ATOM 1077 N N . LYS A 1 136 ? 2.078 2.766 4.238 1.00 96.88 136 LYS A N 1
ATOM 1078 C CA . LYS A 1 136 ? 3.014 3.655 3.528 1.00 96.88 136 LYS A CA 1
ATOM 1079 C C . LYS A 1 136 ? 4.281 2.932 3.073 1.00 96.88 136 LYS A C 1
ATOM 1081 O O . LYS A 1 136 ? 4.773 3.215 1.987 1.00 96.88 136 LYS A O 1
ATOM 1086 N N . LEU A 1 137 ? 4.825 2.041 3.900 1.00 96.69 137 LEU A N 1
ATOM 1087 C CA . LEU A 1 137 ? 5.999 1.248 3.538 1.00 96.69 137 LEU A CA 1
ATOM 1088 C C . LEU A 1 137 ? 5.682 0.292 2.383 1.00 96.69 137 LEU A C 1
ATOM 1090 O O . LEU A 1 137 ? 6.450 0.221 1.433 1.00 96.69 137 LEU A O 1
ATOM 1094 N N . GLU A 1 138 ? 4.546 -0.396 2.449 1.00 96.19 138 GLU A N 1
ATOM 1095 C CA . GLU A 1 138 ? 4.092 -1.312 1.403 1.00 96.19 138 GLU A CA 1
ATOM 1096 C C . GLU A 1 138 ? 3.850 -0.582 0.076 1.00 96.19 138 GLU A C 1
ATOM 1098 O O . GLU A 1 138 ? 4.334 -1.030 -0.958 1.00 96.19 138 GLU A O 1
ATOM 1103 N N . ALA A 1 139 ? 3.200 0.586 0.103 1.00 96.38 139 ALA A N 1
ATOM 1104 C CA . ALA A 1 139 ? 3.006 1.413 -1.088 1.00 96.38 139 ALA A CA 1
ATOM 1105 C C . ALA A 1 139 ? 4.343 1.823 -1.733 1.00 96.38 139 ALA A C 1
ATOM 1107 O O . ALA A 1 139 ? 4.504 1.691 -2.943 1.00 96.38 139 ALA A O 1
ATOM 1108 N N . LYS A 1 140 ? 5.328 2.239 -0.922 1.00 96.62 140 LYS A N 1
ATOM 1109 C CA . LYS A 1 140 ? 6.681 2.554 -1.410 1.00 96.62 140 LYS A CA 1
ATOM 1110 C C . LYS A 1 140 ? 7.377 1.341 -2.023 1.00 96.62 140 LYS A C 1
ATOM 1112 O O . LYS A 1 140 ? 8.001 1.465 -3.067 1.00 96.62 140 LYS A O 1
ATOM 1117 N N . GLN A 1 141 ? 7.268 0.171 -1.393 1.00 95.62 141 GLN A N 1
ATOM 1118 C CA . GLN A 1 141 ? 7.852 -1.061 -1.931 1.00 95.62 141 GLN A CA 1
ATOM 1119 C C . GLN A 1 141 ? 7.210 -1.453 -3.267 1.00 95.62 141 GLN A C 1
ATOM 1121 O O . GLN A 1 141 ? 7.911 -1.865 -4.187 1.00 95.62 141 GLN A O 1
ATOM 1126 N N . GLN A 1 142 ? 5.890 -1.300 -3.394 1.00 94.81 142 GLN A N 1
ATOM 1127 C CA . GLN A 1 142 ? 5.179 -1.562 -4.645 1.00 94.81 142 GLN A CA 1
ATOM 1128 C C . GLN A 1 142 ? 5.603 -0.601 -5.762 1.00 94.81 142 GLN A C 1
ATOM 1130 O O . GLN A 1 142 ? 5.776 -1.036 -6.898 1.00 94.81 142 GLN A O 1
ATOM 1135 N N . GLU A 1 143 ? 5.777 0.685 -5.455 1.00 94.94 143 GLU A N 1
ATOM 1136 C CA . GLU A 1 143 ? 6.260 1.693 -6.406 1.00 94.94 143 GLU A CA 1
ATOM 1137 C C . GLU A 1 143 ? 7.679 1.368 -6.889 1.00 94.94 143 GLU A C 1
ATOM 1139 O O . GLU A 1 143 ? 7.885 1.198 -8.089 1.00 94.94 143 GLU A O 1
ATOM 1144 N N . GLN A 1 144 ? 8.606 1.122 -5.958 1.00 96.00 144 GLN A N 1
ATOM 1145 C CA . GLN A 1 144 ? 9.985 0.724 -6.270 1.00 96.00 144 GLN A CA 1
ATOM 1146 C C . GLN A 1 144 ? 10.050 -0.559 -7.107 1.00 96.00 144 GLN A C 1
ATOM 1148 O O . GLN A 1 144 ? 10.851 -0.675 -8.032 1.00 96.00 144 GLN A O 1
ATOM 1153 N N . PHE A 1 145 ? 9.189 -1.538 -6.813 1.00 95.06 145 PHE A N 1
ATOM 1154 C CA . PHE A 1 145 ? 9.111 -2.757 -7.611 1.00 95.06 145 PHE A CA 1
ATOM 1155 C C . PHE A 1 145 ? 8.647 -2.470 -9.044 1.00 95.06 145 PHE A C 1
ATOM 1157 O O . PHE A 1 145 ? 9.220 -3.007 -9.989 1.00 95.06 145 PHE A O 1
ATOM 1164 N N . ARG A 1 146 ? 7.632 -1.615 -9.225 1.00 94.94 146 ARG A N 1
ATOM 1165 C CA . ARG A 1 146 ? 7.134 -1.238 -10.557 1.00 94.94 146 ARG A CA 1
ATOM 1166 C C . ARG A 1 146 ? 8.193 -0.503 -11.371 1.00 94.94 146 ARG A C 1
ATOM 1168 O O . ARG A 1 146 ? 8.326 -0.797 -12.553 1.00 94.94 146 ARG A O 1
ATOM 1175 N N . GLU A 1 147 ? 8.933 0.414 -10.758 1.00 94.62 147 GLU A N 1
ATOM 1176 C CA . GLU A 1 147 ? 10.043 1.122 -11.408 1.00 94.62 14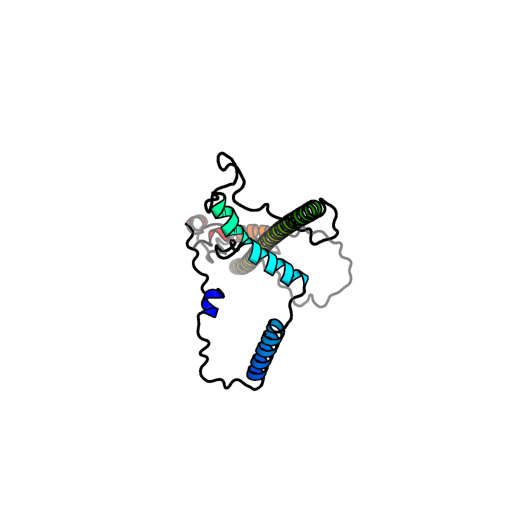7 GLU A CA 1
ATOM 1177 C C . GLU A 1 147 ? 11.124 0.144 -11.866 1.00 94.62 147 GLU A C 1
ATOM 1179 O O . GLU A 1 147 ? 11.456 0.115 -13.048 1.00 94.62 147 GLU A O 1
ATOM 1184 N N . LYS A 1 148 ? 11.556 -0.760 -10.978 1.00 93.75 148 LYS A N 1
ATOM 1185 C CA . LYS A 1 148 ? 12.537 -1.796 -11.321 1.00 93.75 148 LYS A CA 1
ATOM 1186 C C . LYS A 1 148 ? 12.065 -2.697 -12.466 1.00 93.75 148 LYS A C 1
ATOM 1188 O O . LYS A 1 148 ? 12.845 -3.053 -13.341 1.00 93.75 148 LYS A O 1
ATOM 1193 N N . GLN A 1 149 ? 10.791 -3.094 -12.478 1.00 93.44 149 GLN A N 1
ATOM 1194 C CA . GLN A 1 149 ? 10.253 -3.906 -13.576 1.00 93.44 149 GLN A CA 1
ATOM 1195 C C . GLN A 1 149 ? 10.198 -3.137 -14.903 1.00 93.44 149 GLN A C 1
ATOM 1197 O O . GLN A 1 149 ? 10.452 -3.736 -15.947 1.00 93.44 149 GLN A O 1
ATOM 1202 N N . LYS A 1 150 ? 9.896 -1.830 -14.879 1.00 93.69 150 LYS A N 1
ATOM 1203 C CA . LYS A 1 150 ? 9.943 -0.978 -16.078 1.00 93.69 150 LYS A CA 1
ATOM 1204 C C . LYS A 1 150 ? 11.359 -0.874 -16.635 1.00 93.69 150 LYS A C 1
ATOM 1206 O O . LYS A 1 150 ? 11.530 -1.030 -17.836 1.00 93.69 150 LYS A O 1
ATOM 1211 N N . GLU A 1 151 ? 12.348 -0.669 -15.772 1.00 91.62 151 GLU A N 1
ATOM 1212 C CA . GLU A 1 151 ? 13.763 -0.615 -16.153 1.00 91.62 151 GLU A CA 1
ATOM 1213 C C . GLU A 1 151 ? 14.220 -1.935 -16.789 1.00 91.62 151 GLU A C 1
ATOM 1215 O O . GLU A 1 151 ? 14.737 -1.942 -17.900 1.00 91.62 151 GLU A O 1
ATOM 1220 N N . ILE A 1 152 ? 13.906 -3.077 -16.162 1.00 92.81 152 ILE A N 1
ATOM 1221 C CA . ILE A 1 152 ? 14.217 -4.403 -16.722 1.00 92.81 152 ILE A CA 1
ATOM 1222 C C . ILE A 1 152 ? 13.561 -4.602 -18.095 1.00 92.81 152 ILE A C 1
ATOM 1224 O O . ILE A 1 152 ? 14.170 -5.184 -18.990 1.00 92.81 152 ILE A O 1
ATOM 1228 N N . PHE A 1 153 ? 12.307 -4.175 -18.265 1.00 92.56 153 PHE A N 1
ATOM 1229 C CA . PHE A 1 153 ? 11.621 -4.283 -19.552 1.00 92.56 153 PHE A CA 1
ATOM 1230 C C . PHE A 1 153 ? 12.265 -3.383 -20.614 1.00 92.56 153 PHE A C 1
ATOM 1232 O O . PHE A 1 153 ? 12.484 -3.844 -21.731 1.00 92.56 153 PHE A O 1
ATOM 1239 N N . SER A 1 154 ? 12.606 -2.145 -20.245 1.00 90.62 154 SER A N 1
ATOM 1240 C CA . SER A 1 154 ? 13.301 -1.187 -21.109 1.00 90.62 154 SER A CA 1
ATOM 1241 C C . SER A 1 154 ? 14.645 -1.740 -21.579 1.00 90.62 154 SER A C 1
ATOM 1243 O O . SER A 1 154 ? 14.894 -1.795 -22.779 1.00 90.62 154 SER A O 1
ATOM 1245 N N . ASN A 1 155 ? 15.468 -2.251 -20.661 1.00 90.25 155 ASN A N 1
ATOM 1246 C CA . ASN A 1 155 ? 16.786 -2.797 -20.996 1.00 90.25 155 ASN A CA 1
ATOM 1247 C C . ASN A 1 155 ? 16.666 -4.025 -21.905 1.00 90.25 155 ASN A C 1
ATOM 1249 O O . ASN A 1 155 ? 17.350 -4.117 -22.916 1.00 90.25 155 ASN A O 1
ATOM 1253 N N . LYS A 1 156 ? 15.700 -4.914 -21.640 1.00 91.25 156 LYS A N 1
ATOM 1254 C CA . LYS A 1 156 ? 15.424 -6.052 -22.533 1.00 91.25 156 LYS A CA 1
ATOM 1255 C C . LYS A 1 156 ? 14.974 -5.633 -23.930 1.00 91.25 156 LYS A C 1
ATOM 1257 O O . LYS A 1 156 ? 15.173 -6.398 -24.870 1.00 91.25 156 LYS A O 1
ATOM 1262 N N . GLN A 1 157 ? 14.291 -4.498 -24.068 1.00 91.12 157 GLN A N 1
ATOM 1263 C CA . GLN A 1 157 ? 13.920 -3.975 -25.380 1.00 91.12 157 GLN A CA 1
ATOM 1264 C C . GLN A 1 157 ? 15.163 -3.467 -26.116 1.00 91.12 157 GLN A C 1
ATOM 1266 O O . GLN A 1 157 ? 15.368 -3.847 -27.263 1.00 91.12 157 GLN A O 1
ATOM 1271 N N . VAL A 1 158 ? 16.032 -2.722 -25.426 1.00 92.25 158 VAL A N 1
ATOM 1272 C CA . VAL A 1 158 ? 17.331 -2.280 -25.958 1.00 92.25 158 VAL A CA 1
ATOM 1273 C C . VAL A 1 158 ? 18.176 -3.471 -26.418 1.00 92.25 158 VAL A C 1
ATOM 1275 O O . VAL A 1 158 ? 18.681 -3.454 -27.536 1.00 92.25 158 VAL A O 1
ATOM 1278 N N . ASP A 1 159 ? 18.266 -4.539 -25.621 1.00 90.62 159 ASP A N 1
ATOM 1279 C CA . ASP A 1 159 ? 19.025 -5.744 -25.989 1.00 90.62 159 ASP A CA 1
ATOM 1280 C C . ASP A 1 159 ? 18.467 -6.425 -27.251 1.00 90.62 159 ASP A C 1
ATOM 1282 O O . ASP A 1 159 ? 19.219 -6.895 -28.107 1.00 90.62 159 ASP A O 1
ATOM 1286 N N . LYS A 1 160 ? 17.135 -6.475 -27.396 1.00 91.06 160 LYS A N 1
ATOM 1287 C CA . LYS A 1 160 ? 16.491 -7.025 -28.599 1.00 91.06 160 LYS A CA 1
ATOM 1288 C C . LYS A 1 160 ? 16.775 -6.170 -29.825 1.00 91.06 160 LYS A C 1
ATOM 1290 O O . LYS A 1 160 ? 17.105 -6.725 -30.872 1.00 91.06 160 LYS A O 1
ATOM 1295 N N . ASP A 1 161 ? 16.635 -4.856 -29.700 1.00 92.12 161 ASP A N 1
ATOM 1296 C CA . ASP A 1 161 ? 16.882 -3.909 -30.785 1.00 92.12 161 ASP A CA 1
ATOM 1297 C C . ASP A 1 161 ? 18.356 -3.949 -31.206 1.00 92.12 161 ASP A C 1
ATOM 1299 O O . ASP A 1 161 ? 18.657 -3.933 -32.403 1.00 92.12 161 ASP A O 1
ATOM 1303 N N . LEU A 1 162 ? 19.274 -4.090 -30.242 1.00 92.69 162 LEU A N 1
ATOM 1304 C CA . LEU A 1 162 ? 20.704 -4.266 -30.490 1.00 92.69 162 LEU A CA 1
ATOM 1305 C C . LEU A 1 162 ? 20.956 -5.546 -31.279 1.00 92.69 162 LEU A C 1
ATOM 1307 O O . LEU A 1 162 ? 21.578 -5.496 -32.337 1.00 92.69 162 LEU A O 1
ATOM 1311 N N . PHE A 1 163 ? 20.409 -6.674 -30.829 1.00 92.00 163 PHE A N 1
ATOM 1312 C CA . PHE A 1 163 ? 20.572 -7.951 -31.520 1.00 92.00 163 PHE A CA 1
ATOM 1313 C C . PHE A 1 163 ? 20.003 -7.928 -32.948 1.00 92.00 163 PHE A C 1
ATOM 1315 O O . PHE A 1 163 ? 20.617 -8.436 -33.891 1.00 92.00 163 PHE A O 1
ATOM 1322 N N . GLN A 1 164 ? 18.832 -7.315 -33.142 1.00 90.88 164 GLN A N 1
ATOM 1323 C CA . GLN A 1 164 ? 18.243 -7.144 -34.471 1.00 90.88 164 GLN A CA 1
ATOM 1324 C C . GLN A 1 164 ? 19.110 -6.249 -35.361 1.00 90.88 164 GLN A C 1
ATOM 1326 O O . GLN A 1 164 ? 19.334 -6.583 -36.527 1.00 90.88 164 GLN A O 1
ATOM 1331 N N . SER A 1 165 ? 19.632 -5.155 -34.806 1.00 91.81 165 SER A N 1
ATOM 1332 C CA . SER A 1 165 ? 20.545 -4.247 -35.499 1.00 91.81 165 SER A CA 1
ATOM 1333 C C . SER A 1 165 ? 21.840 -4.954 -35.893 1.00 91.81 165 SER A C 1
ATOM 1335 O O . SER A 1 165 ? 22.272 -4.814 -37.034 1.00 91.81 165 SER A O 1
ATOM 1337 N N . GLN A 1 166 ? 22.409 -5.784 -35.014 1.00 92.75 166 GLN A N 1
ATOM 1338 C CA . GLN A 1 166 ? 23.619 -6.564 -35.298 1.00 92.75 166 GLN A CA 1
ATOM 1339 C C . GLN A 1 166 ? 23.397 -7.530 -36.459 1.00 92.75 166 GLN A C 1
ATOM 1341 O O . GLN A 1 166 ? 24.195 -7.602 -37.393 1.00 92.75 166 GLN A O 1
ATOM 1346 N N . LYS A 1 167 ? 22.264 -8.235 -36.450 1.00 91.56 167 LYS A N 1
ATOM 1347 C CA . LYS A 1 167 ? 21.897 -9.162 -37.522 1.00 91.56 167 LYS A CA 1
ATOM 1348 C C . LYS A 1 167 ? 21.648 -8.448 -38.854 1.00 91.56 167 LYS A C 1
ATOM 1350 O O . LYS A 1 167 ? 22.045 -8.953 -39.903 1.00 91.56 167 LYS A O 1
ATOM 1355 N N . ALA A 1 168 ? 20.982 -7.294 -38.832 1.00 90.81 168 ALA A N 1
ATOM 1356 C CA . ALA A 1 168 ? 20.762 -6.491 -40.033 1.00 90.81 168 ALA A CA 1
ATOM 1357 C C . ALA A 1 168 ? 22.087 -5.947 -40.589 1.00 90.81 168 ALA A C 1
ATOM 1359 O O . ALA A 1 168 ? 22.317 -6.016 -41.796 1.00 90.81 168 ALA A O 1
ATOM 1360 N N . CYS A 1 169 ? 22.972 -5.477 -39.708 1.00 90.94 169 CYS A N 1
ATOM 1361 C CA . CYS A 1 169 ? 24.319 -5.020 -40.040 1.00 90.94 169 CYS A CA 1
ATOM 1362 C C . CYS A 1 169 ? 25.120 -6.127 -40.733 1.00 90.94 169 CYS A C 1
ATOM 1364 O O . CYS A 1 169 ? 25.564 -5.944 -41.863 1.00 90.94 169 CYS A O 1
ATOM 1366 N N . GLU A 1 170 ? 25.167 -7.324 -40.142 1.00 90.75 170 GLU A N 1
ATOM 1367 C CA . GLU A 1 170 ? 25.832 -8.493 -40.724 1.00 90.75 170 GLU A CA 1
ATOM 1368 C C . GLU A 1 170 ? 25.330 -8.813 -42.141 1.00 90.75 170 GLU A C 1
ATOM 1370 O O . GLU A 1 170 ? 26.118 -9.073 -43.054 1.00 90.75 170 GLU A O 1
ATOM 1375 N N . GLN A 1 171 ? 24.013 -8.787 -42.353 1.00 89.81 171 GLN A N 1
ATOM 1376 C CA . GLN A 1 171 ? 23.418 -9.072 -43.660 1.00 89.81 171 GLN A CA 1
ATOM 1377 C C . GLN A 1 171 ? 23.759 -8.001 -44.702 1.00 89.81 171 GLN A C 1
ATOM 1379 O O . GLN A 1 171 ? 24.097 -8.331 -45.843 1.00 89.81 171 GLN A O 1
ATOM 1384 N N . LEU A 1 172 ? 23.667 -6.725 -44.323 1.00 89.44 172 LEU A N 1
ATOM 1385 C CA . LEU A 1 172 ? 23.882 -5.594 -45.221 1.00 89.44 172 LEU A CA 1
ATOM 1386 C C . LEU A 1 172 ? 25.367 -5.384 -45.547 1.00 89.44 172 LEU A C 1
ATOM 1388 O O . LEU A 1 172 ? 25.693 -5.063 -46.694 1.00 89.44 172 LEU A O 1
ATOM 1392 N N . ASP A 1 173 ? 26.260 -5.614 -44.584 1.00 91.25 173 ASP A N 1
ATOM 1393 C CA . ASP A 1 173 ? 27.710 -5.603 -44.788 1.00 91.25 173 ASP A CA 1
ATOM 1394 C C . ASP A 1 173 ? 28.125 -6.717 -45.753 1.00 91.25 173 ASP A C 1
ATOM 1396 O O . ASP A 1 173 ? 28.793 -6.450 -46.754 1.00 91.25 173 ASP A O 1
ATOM 1400 N N . LYS A 1 174 ? 27.650 -7.953 -45.531 1.00 88.44 174 LYS A N 1
ATOM 1401 C CA . LYS A 1 174 ? 27.917 -9.088 -46.432 1.00 88.44 174 LYS A CA 1
ATOM 1402 C C . LYS A 1 174 ? 27.416 -8.825 -47.850 1.00 88.44 174 LYS A C 1
ATOM 1404 O O . LYS A 1 174 ? 28.121 -9.134 -48.807 1.00 88.44 174 LYS A O 1
ATOM 1409 N N . ALA A 1 175 ? 26.240 -8.213 -48.008 1.00 89.06 175 ALA A N 1
ATOM 1410 C CA . ALA A 1 175 ? 25.696 -7.870 -49.324 1.00 89.06 175 ALA A CA 1
ATOM 1411 C C . ALA A 1 175 ? 26.561 -6.840 -50.079 1.00 89.06 175 ALA A C 1
ATOM 1413 O O . ALA A 1 175 ? 26.670 -6.907 -51.304 1.00 89.06 175 ALA A O 1
ATOM 1414 N N . LYS A 1 176 ? 27.197 -5.907 -49.357 1.00 87.75 176 LYS A N 1
ATOM 1415 C CA . LYS A 1 176 ? 28.114 -4.898 -49.914 1.00 87.75 176 LYS A CA 1
ATOM 1416 C C . LYS A 1 176 ? 29.589 -5.338 -49.916 1.00 87.75 176 LYS A C 1
ATOM 1418 O O . LYS A 1 176 ? 30.434 -4.569 -50.367 1.00 87.75 176 LYS A O 1
ATOM 1423 N N . ASN A 1 177 ? 29.897 -6.563 -49.474 1.00 84.81 177 ASN A N 1
ATOM 1424 C CA . ASN A 1 177 ? 31.254 -7.079 -49.238 1.00 84.81 177 ASN A CA 1
ATOM 1425 C C . ASN A 1 177 ? 32.103 -6.187 -48.306 1.00 84.81 177 ASN A C 1
ATOM 1427 O O . ASN A 1 177 ? 33.308 -6.036 -48.513 1.00 84.81 177 ASN A O 1
ATOM 1431 N N . LEU A 1 178 ? 31.474 -5.582 -47.296 1.00 82.31 178 LEU A N 1
ATOM 1432 C CA . LEU A 1 178 ? 32.150 -4.833 -46.238 1.00 82.31 178 LEU A CA 1
ATOM 1433 C C . LEU A 1 178 ? 32.591 -5.790 -45.120 1.00 82.31 178 LEU A C 1
ATOM 1435 O O . LEU A 1 178 ? 31.916 -6.776 -44.821 1.00 82.31 178 LEU A O 1
ATOM 1439 N N . SER A 1 179 ? 33.749 -5.515 -44.519 1.00 79.31 179 SER A N 1
ATOM 1440 C CA . SER A 1 179 ? 34.226 -6.225 -43.330 1.00 79.31 179 SER A CA 1
ATOM 1441 C C . SER A 1 179 ? 33.588 -5.651 -42.067 1.00 79.31 179 SER A C 1
ATOM 1443 O O . SER A 1 179 ? 33.390 -4.441 -41.987 1.00 79.31 179 SER A O 1
ATOM 1445 N N . CYS A 1 180 ? 33.342 -6.505 -41.069 1.00 75.19 180 CYS A N 1
ATOM 1446 C CA . CYS A 1 180 ? 32.860 -6.093 -39.751 1.00 75.19 180 CYS A CA 1
ATOM 1447 C C . CYS A 1 180 ? 33.782 -5.014 -39.155 1.00 75.19 180 CYS A C 1
ATOM 1449 O O . CYS A 1 180 ? 34.987 -5.243 -39.029 1.00 75.19 180 CYS A O 1
ATOM 1451 N N . ASN A 1 181 ? 33.231 -3.834 -38.854 1.00 75.06 181 ASN A N 1
ATOM 1452 C CA . ASN A 1 181 ? 34.022 -2.671 -38.442 1.00 75.06 181 ASN A CA 1
ATOM 1453 C C . ASN A 1 181 ? 34.458 -2.779 -36.969 1.00 75.06 181 ASN A C 1
ATOM 1455 O O . ASN A 1 181 ? 35.634 -2.613 -36.658 1.00 75.06 181 ASN A O 1
ATOM 1459 N N . GLU A 1 182 ? 33.530 -3.141 -36.078 1.00 78.19 182 GLU A N 1
ATOM 1460 C CA . GLU A 1 182 ? 33.822 -3.472 -34.678 1.00 78.19 182 GLU A CA 1
ATOM 1461 C C . GLU A 1 182 ? 33.312 -4.876 -34.349 1.00 78.19 182 GLU A C 1
ATOM 1463 O O . GLU A 1 182 ? 32.255 -5.279 -34.819 1.00 78.19 182 GLU A O 1
ATOM 1468 N N . VAL A 1 183 ? 34.033 -5.625 -33.510 1.00 79.75 183 VAL A N 1
ATOM 1469 C CA . VAL A 1 183 ? 33.761 -7.054 -33.237 1.00 79.75 183 VAL A CA 1
ATOM 1470 C C . VAL A 1 183 ? 32.330 -7.313 -32.742 1.00 79.75 183 VAL A C 1
ATOM 1472 O O . VAL A 1 183 ? 31.767 -8.368 -33.019 1.00 79.75 183 VAL A O 1
ATOM 1475 N N . TRP A 1 184 ? 31.722 -6.351 -32.046 1.00 85.00 184 TRP A N 1
ATOM 1476 C CA . TRP A 1 184 ? 30.360 -6.450 -31.517 1.00 85.00 184 TRP A CA 1
ATOM 1477 C C . TRP A 1 184 ? 29.273 -5.926 -32.480 1.00 85.00 184 TRP A C 1
ATOM 1479 O O . TRP A 1 184 ? 28.091 -6.002 -32.145 1.00 85.00 184 TRP A O 1
ATOM 1489 N N . PHE A 1 185 ? 29.620 -5.418 -33.673 1.00 84.94 185 PHE A N 1
ATOM 1490 C CA . PHE A 1 185 ? 28.632 -5.001 -34.685 1.00 84.94 185 PHE A CA 1
ATOM 1491 C C . PHE A 1 185 ? 27.870 -6.183 -35.275 1.00 84.94 185 PHE A C 1
ATOM 1493 O O . PHE A 1 185 ? 26.750 -6.010 -35.750 1.00 84.94 185 PHE A O 1
ATOM 1500 N N . TRP A 1 186 ? 28.468 -7.371 -35.270 1.00 87.38 186 TRP A N 1
ATOM 1501 C CA . TRP A 1 186 ? 27.806 -8.608 -35.664 1.00 87.38 186 TRP A CA 1
ATOM 1502 C C . TRP A 1 186 ? 27.528 -9.452 -34.418 1.00 87.38 186 TRP A C 1
ATOM 1504 O O . TRP A 1 186 ? 28.251 -9.332 -33.425 1.00 87.38 186 TRP A O 1
ATOM 1514 N N . PRO A 1 187 ? 26.501 -10.319 -34.442 1.00 82.75 187 PRO A N 1
ATOM 1515 C CA . PRO A 1 187 ? 26.275 -11.241 -33.342 1.00 82.75 187 PRO A CA 1
ATOM 1516 C C . PRO A 1 187 ? 27.508 -12.135 -33.191 1.00 82.75 187 PRO A C 1
ATOM 1518 O O . PRO A 1 187 ? 27.923 -12.781 -34.155 1.00 82.75 187 PRO A O 1
ATOM 1521 N N . GLN A 1 188 ? 28.094 -12.186 -31.995 1.00 72.75 188 GLN A N 1
ATOM 1522 C CA . GLN A 1 188 ? 29.143 -13.159 -31.713 1.00 72.75 188 GLN A CA 1
ATOM 1523 C C . GLN A 1 188 ? 28.515 -14.550 -31.808 1.00 72.75 188 GLN A C 1
ATOM 1525 O O . GLN A 1 188 ? 27.642 -14.916 -31.018 1.00 72.75 188 GLN A O 1
ATOM 1530 N N . THR A 1 189 ? 28.897 -15.315 -32.828 1.00 55.41 189 THR A N 1
ATOM 1531 C CA . THR A 1 189 ? 28.529 -16.724 -32.909 1.00 55.41 189 THR A CA 1
ATOM 1532 C C . THR A 1 189 ? 29.257 -17.428 -31.776 1.00 55.41 189 THR A C 1
ATOM 1534 O O . THR A 1 189 ? 30.470 -17.590 -31.868 1.00 55.41 189 THR A O 1
ATOM 1537 N N . LEU A 1 190 ? 28.544 -17.834 -30.722 1.00 50.56 190 LEU A N 1
ATOM 1538 C CA . LEU A 1 190 ? 29.067 -18.852 -29.816 1.00 50.56 190 LEU A CA 1
ATOM 1539 C C . LEU A 1 190 ? 29.328 -20.097 -30.664 1.00 50.56 190 LEU A C 1
ATOM 1541 O O . LEU A 1 190 ? 28.396 -20.775 -31.102 1.00 50.56 190 LEU A O 1
ATOM 1545 N N . THR A 1 191 ? 30.589 -20.331 -30.997 1.00 38.16 191 THR A N 1
ATOM 1546 C CA . THR A 1 191 ? 31.024 -21.554 -31.653 1.00 38.16 191 THR A CA 1
ATOM 1547 C C . THR A 1 191 ? 31.010 -22.672 -30.616 1.00 38.16 191 THR A C 1
ATOM 1549 O O . THR A 1 191 ? 31.518 -22.494 -29.517 1.00 38.16 191 THR A O 1
ATOM 1552 N N . GLU A 1 192 ? 30.452 -23.835 -30.965 1.00 43.22 192 GLU A N 1
ATOM 1553 C CA . GLU A 1 192 ? 30.366 -25.045 -30.115 1.00 43.22 192 GLU A CA 1
ATOM 1554 C C . GLU A 1 192 ? 31.736 -25.578 -29.621 1.00 43.22 192 GLU A C 1
ATOM 1556 O O . GLU A 1 192 ? 31.796 -26.583 -28.925 1.00 43.22 192 GLU A O 1
ATOM 1561 N N . THR A 1 193 ? 32.849 -24.929 -29.973 1.00 33.94 193 THR A N 1
ATOM 1562 C CA . THR A 1 193 ? 34.213 -25.275 -29.553 1.00 33.94 193 THR A CA 1
ATOM 1563 C C . THR A 1 193 ? 34.596 -24.782 -28.156 1.00 33.94 193 THR A C 1
ATOM 1565 O O . THR A 1 193 ? 35.602 -25.250 -27.634 1.00 33.94 193 THR A O 1
ATOM 1568 N N . ASP A 1 194 ? 33.807 -23.910 -27.525 1.00 41.41 194 ASP A N 1
ATOM 1569 C CA . ASP A 1 194 ? 34.149 -23.333 -26.212 1.00 41.41 194 ASP A CA 1
ATOM 1570 C C . ASP A 1 194 ? 33.685 -24.200 -25.013 1.00 41.41 194 ASP A C 1
ATOM 1572 O O . ASP A 1 194 ? 33.818 -23.795 -23.861 1.00 41.41 194 ASP A O 1
ATOM 1576 N N . GLU A 1 195 ? 33.154 -25.411 -25.252 1.00 40.72 195 GLU A N 1
ATOM 1577 C CA . GLU A 1 195 ? 32.774 -26.368 -24.190 1.00 40.72 195 GLU A CA 1
ATOM 1578 C C . GLU A 1 195 ? 33.922 -27.296 -23.724 1.00 40.72 195 GLU A C 1
ATOM 1580 O O . GLU A 1 195 ? 33.764 -27.972 -22.706 1.00 40.72 195 GLU A O 1
ATOM 1585 N N . GLU A 1 196 ? 35.079 -27.341 -24.404 1.00 38.03 196 GLU A N 1
ATOM 1586 C CA . GLU A 1 196 ? 36.147 -28.326 -24.112 1.00 38.03 196 GLU A CA 1
ATOM 1587 C C . GLU A 1 196 ? 37.480 -27.763 -23.572 1.00 38.03 196 GLU A C 1
ATOM 1589 O O . GLU A 1 196 ? 38.422 -28.534 -23.398 1.00 38.03 196 GLU A O 1
ATOM 1594 N N . GLU A 1 197 ? 37.580 -26.480 -23.209 1.00 40.09 197 GLU A N 1
ATOM 1595 C CA . GLU A 1 197 ? 38.807 -25.925 -22.603 1.00 40.09 197 GLU A CA 1
ATOM 1596 C C . GLU A 1 197 ? 38.503 -25.154 -21.307 1.00 40.09 197 GLU A C 1
ATOM 1598 O O . GLU A 1 197 ? 38.666 -23.945 -21.197 1.00 40.09 197 GLU A O 1
ATOM 1603 N N . TYR A 1 198 ? 38.051 -25.892 -20.285 1.00 41.12 198 TYR A N 1
ATOM 1604 C CA . TYR A 1 198 ? 38.298 -25.512 -18.891 1.00 41.12 198 TYR A CA 1
ATOM 1605 C C . TYR A 1 198 ? 39.774 -25.819 -18.592 1.00 41.12 198 TYR A C 1
ATOM 1607 O O . TYR A 1 198 ? 40.087 -26.887 -18.059 1.00 41.12 198 TYR A O 1
ATOM 1615 N N . ASP A 1 199 ? 40.671 -24.907 -18.971 1.00 34.78 199 ASP A N 1
ATOM 1616 C CA . ASP A 1 199 ? 41.982 -24.806 -18.332 1.00 34.78 199 ASP A CA 1
ATOM 1617 C C . ASP A 1 199 ? 41.958 -23.649 -17.331 1.00 34.78 199 ASP A C 1
ATOM 1619 O O . ASP A 1 199 ? 41.440 -22.560 -17.577 1.00 34.78 199 ASP A O 1
ATOM 1623 N N . GLU A 1 200 ? 42.443 -23.961 -16.142 1.00 41.97 200 GLU A N 1
ATOM 1624 C CA . GLU A 1 200 ? 42.353 -23.184 -14.915 1.00 41.97 200 GLU A CA 1
ATOM 1625 C C . GLU A 1 200 ? 43.467 -22.123 -14.905 1.00 41.97 200 GLU A C 1
ATOM 1627 O O . GLU A 1 200 ? 44.319 -22.118 -14.019 1.00 41.97 200 GLU A O 1
ATOM 1632 N N . GLU A 1 201 ? 43.497 -21.237 -15.908 1.00 36.22 201 GLU A N 1
ATOM 1633 C CA . GLU A 1 201 ? 44.381 -20.069 -15.891 1.00 36.22 201 GLU A CA 1
ATOM 1634 C C . GLU A 1 201 ? 43.654 -18.840 -15.329 1.00 36.22 201 GLU A C 1
ATOM 1636 O O . GLU A 1 201 ? 42.622 -18.379 -15.813 1.00 36.22 201 GLU A O 1
ATOM 1641 N N . GLU A 1 202 ? 44.218 -18.351 -14.228 1.00 51.66 202 GLU A N 1
ATOM 1642 C CA . GLU A 1 202 ? 43.894 -17.135 -13.495 1.00 51.66 202 GLU A CA 1
ATOM 1643 C C . GLU A 1 202 ? 44.013 -15.909 -14.415 1.00 51.66 202 GLU A C 1
ATOM 1645 O O . GLU A 1 202 ? 45.066 -15.282 -14.512 1.00 51.66 202 GLU A O 1
ATOM 1650 N N . TYR A 1 203 ? 42.931 -15.573 -15.118 1.00 42.22 203 TYR A N 1
ATOM 1651 C CA . TYR A 1 203 ? 42.823 -14.296 -15.810 1.00 42.22 203 TYR A CA 1
ATOM 1652 C C . TYR A 1 203 ? 42.518 -13.208 -14.783 1.00 42.22 203 TYR A C 1
ATOM 1654 O O . TYR A 1 203 ? 41.483 -13.238 -14.114 1.00 42.22 203 TYR A O 1
ATOM 1662 N N . GLU A 1 204 ? 43.455 -12.262 -14.654 1.00 43.41 204 GLU A N 1
ATOM 1663 C CA . GLU A 1 204 ? 43.188 -10.943 -14.089 1.00 43.41 204 GLU A CA 1
ATOM 1664 C C . GLU A 1 204 ? 41.849 -10.450 -14.640 1.00 43.41 204 GLU A C 1
ATOM 1666 O O . GLU A 1 204 ? 41.614 -10.458 -15.849 1.00 43.41 204 GLU A O 1
ATOM 1671 N N . GLU A 1 205 ? 40.964 -10.066 -13.726 1.00 39.47 205 GLU A N 1
ATOM 1672 C CA . GLU A 1 205 ? 39.727 -9.355 -14.007 1.00 39.47 205 GLU A CA 1
ATOM 1673 C C . GLU A 1 205 ? 40.125 -7.981 -14.573 1.00 39.47 205 GLU A C 1
ATOM 1675 O O . GLU A 1 205 ? 40.126 -6.972 -13.870 1.00 39.47 205 GLU A O 1
ATOM 1680 N N . ASP A 1 206 ? 40.559 -7.952 -15.838 1.00 34.41 206 ASP A N 1
ATOM 1681 C CA . ASP A 1 206 ? 40.564 -6.736 -16.630 1.00 34.41 206 ASP A CA 1
ATOM 1682 C C . ASP A 1 206 ? 39.103 -6.302 -16.653 1.00 34.41 206 ASP A C 1
ATOM 1684 O O . ASP A 1 206 ? 38.246 -6.922 -17.288 1.00 34.41 206 ASP A O 1
ATOM 1688 N N . GLU A 1 207 ? 38.825 -5.265 -15.872 1.00 44.22 207 GLU A N 1
ATOM 1689 C CA . GLU A 1 207 ? 37.605 -4.475 -15.868 1.00 44.22 207 GLU A CA 1
ATOM 1690 C C . GLU A 1 207 ? 37.473 -3.841 -17.262 1.00 44.22 207 GLU A C 1
ATOM 1692 O O . GLU A 1 207 ? 37.693 -2.648 -17.465 1.00 44.22 207 GLU A O 1
ATOM 1697 N N . VAL A 1 208 ? 37.197 -4.668 -18.275 1.00 46.59 208 VAL A N 1
ATOM 1698 C CA . VAL A 1 208 ? 36.760 -4.209 -19.582 1.00 46.59 208 VAL A CA 1
ATOM 1699 C C . VAL A 1 208 ? 35.452 -3.508 -19.278 1.00 46.59 208 VAL A C 1
ATOM 1701 O O . VAL A 1 208 ? 34.473 -4.167 -18.934 1.00 46.59 208 VAL A O 1
ATOM 1704 N N . GLU A 1 209 ? 35.461 -2.175 -19.328 1.00 49.53 209 GLU A N 1
ATOM 1705 C CA . GLU A 1 209 ? 34.253 -1.358 -19.314 1.00 49.53 209 GLU A CA 1
ATOM 1706 C C . GLU A 1 209 ? 33.323 -1.906 -20.405 1.00 49.53 209 GLU A C 1
ATOM 1708 O O . GLU A 1 209 ? 33.439 -1.575 -21.589 1.00 49.53 209 GLU A O 1
ATOM 1713 N N . GLU A 1 210 ? 32.436 -2.828 -20.027 1.00 60.09 210 GLU A N 1
ATOM 1714 C CA . GLU A 1 210 ? 31.406 -3.355 -20.900 1.00 60.09 210 GLU A CA 1
ATOM 1715 C C . GLU A 1 210 ? 30.489 -2.183 -21.226 1.00 60.09 210 GLU A C 1
ATOM 1717 O O . GLU A 1 210 ? 29.614 -1.819 -20.444 1.00 60.09 210 GLU A O 1
ATOM 1722 N N . MET A 1 211 ? 30.720 -1.571 -22.390 1.00 69.44 211 MET A N 1
ATOM 1723 C CA . MET A 1 211 ? 29.864 -0.517 -22.921 1.00 69.44 211 MET A CA 1
ATOM 1724 C C . MET A 1 211 ? 28.402 -0.975 -22.853 1.00 69.44 211 MET A C 1
ATOM 1726 O O . MET A 1 211 ? 28.078 -2.108 -23.249 1.00 69.44 211 MET A O 1
ATOM 1730 N N . GLU A 1 212 ? 27.536 -0.102 -22.339 1.00 84.00 212 GLU A N 1
ATOM 1731 C CA . GLU A 1 212 ? 26.138 -0.436 -22.087 1.00 84.00 212 GLU A CA 1
ATOM 1732 C C . GLU A 1 212 ? 25.448 -0.820 -23.409 1.00 84.00 212 GLU A C 1
ATOM 1734 O O . GLU A 1 212 ? 25.733 -0.253 -24.470 1.00 84.00 212 GLU A O 1
ATOM 1739 N N . SER A 1 213 ? 24.525 -1.790 -23.380 1.00 86.62 213 SER A N 1
ATOM 1740 C CA . SER A 1 213 ? 23.752 -2.193 -24.569 1.00 86.62 213 SER A CA 1
ATOM 1741 C C . SER A 1 213 ? 23.083 -1.003 -25.271 1.00 86.62 213 SER A C 1
ATOM 1743 O O . SER A 1 213 ? 22.927 -1.010 -26.492 1.00 86.62 213 SER A O 1
ATOM 1745 N N . SER A 1 214 ? 22.704 0.023 -24.504 1.00 88.75 214 SER A N 1
ATOM 1746 C CA . SER A 1 214 ? 22.135 1.284 -24.988 1.00 88.75 214 SER A CA 1
ATOM 1747 C C . SER A 1 214 ? 23.122 2.065 -25.862 1.00 88.75 214 SER A C 1
ATOM 1749 O O . SER A 1 214 ? 22.775 2.466 -26.971 1.00 88.75 214 SER A O 1
ATOM 1751 N N . GLU A 1 215 ? 24.362 2.232 -25.409 1.00 90.44 215 GLU A N 1
ATOM 1752 C CA . GLU A 1 215 ? 25.429 2.937 -26.123 1.00 90.44 215 GLU A CA 1
ATOM 1753 C C . GLU A 1 215 ? 25.828 2.185 -27.396 1.00 90.44 215 GLU A C 1
ATOM 1755 O O . GLU A 1 215 ? 25.902 2.779 -28.478 1.00 90.44 215 GLU A O 1
ATOM 1760 N N . LYS A 1 216 ? 25.963 0.855 -27.296 1.00 90.75 216 LYS A N 1
ATOM 1761 C CA . LYS A 1 216 ? 26.191 -0.031 -28.449 1.00 90.75 216 LYS A CA 1
ATOM 1762 C C . LYS A 1 216 ? 25.095 0.133 -29.504 1.00 90.75 216 LYS A C 1
ATOM 1764 O O . LYS A 1 216 ? 25.385 0.240 -30.697 1.00 90.75 216 LYS A O 1
ATOM 1769 N N . LEU A 1 217 ? 23.829 0.193 -29.082 1.00 92.06 217 LEU A N 1
ATOM 1770 C CA . LEU A 1 217 ? 22.694 0.367 -29.990 1.00 92.06 217 LEU A CA 1
ATOM 1771 C C . LEU A 1 217 ? 22.747 1.715 -30.721 1.00 92.06 217 LEU A C 1
ATOM 1773 O O . LEU A 1 217 ? 22.508 1.756 -31.930 1.00 92.06 217 LEU A O 1
ATOM 1777 N N . VAL A 1 218 ? 23.090 2.808 -30.033 1.00 92.50 218 VAL A N 1
ATOM 1778 C CA . VAL A 1 218 ? 23.216 4.136 -30.664 1.00 92.50 218 VAL A CA 1
ATOM 1779 C C . VAL A 1 218 ? 24.306 4.127 -31.737 1.00 92.50 218 VAL A C 1
ATOM 1781 O O . VAL A 1 218 ? 24.055 4.522 -32.875 1.00 92.50 218 VAL A O 1
ATOM 1784 N N . ILE A 1 219 ? 25.492 3.612 -31.413 1.00 91.94 219 ILE A N 1
ATOM 1785 C CA . ILE A 1 219 ? 26.621 3.564 -32.354 1.00 91.94 219 ILE A CA 1
ATOM 1786 C C . ILE A 1 219 ? 26.270 2.711 -33.585 1.00 91.94 219 ILE A C 1
ATOM 1788 O O . ILE A 1 219 ? 26.501 3.114 -34.729 1.00 91.94 219 ILE A O 1
ATOM 1792 N N . LEU A 1 220 ? 25.659 1.542 -33.372 1.00 91.75 220 LEU A N 1
ATOM 1793 C CA . LEU A 1 220 ? 25.314 0.628 -34.458 1.00 91.75 220 LEU A CA 1
ATOM 1794 C C . LEU A 1 220 ? 24.197 1.172 -35.358 1.00 91.75 220 LEU A C 1
ATOM 1796 O O . LEU A 1 220 ? 24.245 1.023 -36.581 1.00 91.75 220 LEU A O 1
ATOM 1800 N N . THR A 1 221 ? 23.195 1.827 -34.776 1.00 91.88 221 THR A N 1
ATOM 1801 C CA . THR A 1 221 ? 22.103 2.445 -35.543 1.00 91.88 221 THR A CA 1
ATOM 1802 C C . THR A 1 221 ? 22.587 3.655 -36.341 1.00 91.88 221 THR A C 1
ATOM 1804 O O . THR A 1 221 ? 22.162 3.839 -37.485 1.00 91.88 221 THR A O 1
ATOM 1807 N N . GLU A 1 222 ? 23.538 4.429 -35.813 1.00 91.88 222 GLU A N 1
ATOM 1808 C CA . GLU A 1 222 ? 24.211 5.504 -36.546 1.00 91.88 222 GLU A CA 1
ATOM 1809 C C . GLU A 1 222 ? 25.009 4.961 -37.745 1.00 91.88 222 GLU A C 1
ATOM 1811 O O . GLU A 1 222 ? 24.923 5.516 -38.847 1.00 91.88 222 GLU A O 1
ATOM 1816 N N . TYR A 1 223 ? 25.721 3.840 -37.575 1.00 92.25 223 TYR A N 1
ATOM 1817 C CA . TYR A 1 223 ? 26.413 3.156 -38.673 1.00 92.25 223 TYR A CA 1
ATOM 1818 C C . TYR A 1 223 ? 25.442 2.680 -39.764 1.00 92.25 223 TYR A C 1
ATOM 1820 O O . TYR A 1 223 ? 25.621 3.007 -40.942 1.00 92.25 223 TYR A O 1
ATOM 1828 N N . LEU A 1 224 ? 24.376 1.967 -39.379 1.00 90.56 224 LEU A N 1
ATOM 1829 C CA . LEU A 1 224 ? 23.348 1.473 -40.302 1.00 90.56 224 LEU A CA 1
ATOM 1830 C C . LEU A 1 224 ? 22.708 2.607 -41.114 1.00 90.56 224 LEU A C 1
ATOM 1832 O O . LEU A 1 224 ? 22.476 2.462 -42.317 1.00 90.56 224 LEU A O 1
ATOM 1836 N N . ARG A 1 225 ? 22.488 3.764 -40.488 1.00 91.00 225 ARG A N 1
ATOM 1837 C CA . ARG A 1 225 ? 21.943 4.952 -41.153 1.00 91.00 225 ARG A CA 1
ATOM 1838 C C . ARG A 1 225 ? 22.934 5.612 -42.095 1.00 91.00 225 ARG A C 1
ATOM 1840 O O . ARG A 1 225 ? 22.565 5.926 -43.217 1.00 91.00 225 ARG A O 1
ATOM 1847 N N . ARG A 1 226 ? 24.191 5.796 -41.690 1.00 90.06 226 ARG A N 1
ATOM 1848 C CA . ARG A 1 226 ? 25.191 6.485 -42.525 1.00 90.06 226 ARG A CA 1
ATOM 1849 C C . ARG A 1 226 ? 25.670 5.655 -43.708 1.00 90.06 226 ARG A C 1
ATOM 1851 O O . ARG A 1 226 ? 25.852 6.189 -44.796 1.00 90.06 226 ARG A O 1
ATOM 1858 N N . VAL A 1 227 ? 25.916 4.365 -43.493 1.00 89.88 227 VAL A N 1
ATOM 1859 C CA . VAL A 1 227 ? 26.567 3.496 -44.488 1.00 89.88 227 VAL A CA 1
ATOM 1860 C C . VAL A 1 227 ? 25.543 2.737 -45.323 1.00 89.88 227 VAL A C 1
ATOM 1862 O O . VAL A 1 227 ? 25.727 2.535 -46.530 1.00 89.88 227 VAL A O 1
ATOM 1865 N N . HIS A 1 228 ? 24.444 2.313 -44.700 1.00 87.81 228 HIS A N 1
ATOM 1866 C CA . HIS A 1 228 ? 23.415 1.522 -45.368 1.00 87.81 228 HIS A CA 1
ATOM 1867 C C . HIS A 1 228 ? 22.128 2.281 -45.648 1.00 87.81 228 HIS A C 1
ATOM 1869 O O . HIS A 1 228 ? 21.285 1.710 -46.338 1.00 87.81 228 HIS A O 1
ATOM 1875 N N . LEU A 1 229 ? 21.997 3.531 -45.177 1.00 91.69 229 LEU A N 1
ATOM 1876 C CA . LEU A 1 229 ? 20.747 4.293 -45.243 1.00 91.69 229 LEU A CA 1
ATOM 1877 C C . LEU A 1 229 ? 19.581 3.412 -44.780 1.00 91.69 229 LEU A C 1
ATOM 1879 O O . LEU A 1 229 ? 18.547 3.354 -45.427 1.00 91.69 229 LEU A O 1
ATOM 1883 N N . TYR A 1 230 ? 19.782 2.640 -43.709 1.00 92.00 230 TYR A N 1
ATOM 1884 C CA . TYR A 1 230 ? 18.831 1.644 -43.225 1.00 92.00 230 TYR A CA 1
ATOM 1885 C C . TYR A 1 230 ? 18.332 2.012 -41.830 1.00 92.00 230 TYR A C 1
ATOM 1887 O O . TYR A 1 230 ? 19.111 2.414 -40.964 1.00 92.00 230 TYR A O 1
ATOM 1895 N N . CYS A 1 231 ? 17.030 1.842 -41.602 1.00 92.88 231 CYS A N 1
ATOM 1896 C CA . CYS A 1 231 ? 16.421 2.001 -40.287 1.00 92.88 231 CYS A CA 1
ATOM 1897 C C . CYS A 1 231 ? 15.859 0.663 -39.799 1.00 92.88 231 CYS A C 1
ATOM 1899 O O . CYS A 1 231 ? 14.983 0.085 -40.444 1.00 92.88 231 CYS A O 1
ATOM 1901 N N . ILE A 1 232 ? 16.323 0.206 -38.632 1.00 91.00 232 ILE A N 1
ATOM 1902 C CA . ILE A 1 232 ? 15.894 -1.063 -38.031 1.00 91.00 232 ILE A CA 1
ATOM 1903 C C . ILE A 1 232 ? 14.407 -1.059 -37.652 1.00 91.00 232 ILE A C 1
ATOM 1905 O O . ILE A 1 232 ? 13.725 -2.056 -37.870 1.00 91.00 232 ILE A O 1
ATOM 1909 N N . TRP A 1 233 ? 13.886 0.076 -37.178 1.00 91.06 233 TRP A N 1
ATOM 1910 C CA . TRP A 1 233 ? 12.493 0.196 -36.741 1.00 91.06 233 TRP A CA 1
ATOM 1911 C C . TRP A 1 233 ? 11.509 0.356 -37.907 1.00 91.06 233 TRP A C 1
ATOM 1913 O O . TRP A 1 233 ? 10.399 -0.159 -37.841 1.00 91.06 233 TRP A O 1
ATOM 1923 N N . CYS A 1 234 ? 11.918 0.992 -39.012 1.00 89.12 234 CYS A N 1
ATOM 1924 C CA . CYS A 1 234 ? 11.094 1.050 -40.228 1.00 89.12 234 CYS A CA 1
ATOM 1925 C C . CYS A 1 234 ? 11.204 -0.226 -41.081 1.00 89.12 234 CYS A C 1
ATOM 1927 O O . CYS A 1 234 ? 10.350 -0.473 -41.930 1.00 89.12 234 CYS A O 1
ATOM 1929 N N . GLY A 1 235 ? 12.277 -1.009 -40.910 1.00 87.94 235 GLY A N 1
ATOM 1930 C CA . GLY A 1 235 ? 12.537 -2.225 -41.683 1.00 87.94 235 GLY A CA 1
ATOM 1931 C C . GLY A 1 235 ? 12.840 -1.980 -43.166 1.00 87.94 235 GLY A C 1
ATOM 1932 O O . GLY A 1 235 ? 12.633 -2.875 -43.985 1.00 87.94 235 GLY A O 1
ATOM 1933 N N . THR A 1 236 ? 13.302 -0.780 -43.534 1.00 88.75 236 THR A N 1
ATOM 1934 C CA . THR A 1 236 ? 13.562 -0.394 -44.931 1.00 88.75 236 THR A CA 1
ATOM 1935 C C . THR A 1 236 ? 14.880 0.359 -45.091 1.00 88.75 236 THR A C 1
ATOM 1937 O O . THR A 1 236 ? 15.357 1.026 -44.168 1.00 88.75 236 THR A O 1
ATOM 1940 N N . SER A 1 237 ? 15.461 0.243 -46.287 1.00 90.38 237 SER A N 1
ATOM 1941 C CA . SER A 1 237 ? 16.566 1.078 -46.762 1.00 90.38 237 SER A CA 1
ATOM 1942 C C . SER A 1 237 ? 16.039 2.256 -47.583 1.00 90.38 237 SER A C 1
ATOM 1944 O O . SER A 1 237 ? 15.061 2.099 -48.315 1.00 90.38 237 SER A O 1
ATOM 1946 N N . PHE A 1 238 ? 16.721 3.390 -47.505 1.00 91.12 238 PHE A N 1
ATOM 1947 C CA . PHE A 1 238 ? 16.412 4.645 -48.188 1.00 91.12 238 PHE A CA 1
ATOM 1948 C C . PHE A 1 238 ? 17.415 4.903 -49.317 1.00 91.12 238 PHE A C 1
ATOM 1950 O O . PHE A 1 238 ? 18.493 4.297 -49.346 1.00 91.12 238 PHE A O 1
ATOM 1957 N N . THR A 1 239 ? 17.059 5.763 -50.274 1.00 89.19 239 THR A N 1
ATOM 1958 C CA . THR A 1 239 ? 17.930 6.018 -51.435 1.00 89.19 239 THR A CA 1
ATOM 1959 C C . THR A 1 239 ? 19.034 7.020 -51.132 1.00 89.19 239 THR A C 1
ATOM 1961 O O . THR A 1 239 ? 20.160 6.809 -51.572 1.00 89.19 239 THR A O 1
ATOM 1964 N N . ASP A 1 240 ? 18.726 8.062 -50.356 1.00 90.88 240 ASP A N 1
ATOM 1965 C CA . ASP A 1 240 ? 19.638 9.156 -50.011 1.00 90.88 240 ASP A CA 1
ATOM 1966 C C . ASP A 1 240 ? 19.431 9.630 -48.559 1.00 90.88 240 ASP A C 1
ATOM 1968 O O . ASP A 1 240 ? 18.430 9.317 -47.914 1.00 90.88 240 ASP A O 1
ATOM 1972 N N . ASP A 1 241 ? 20.373 10.418 -48.033 1.00 86.88 241 ASP A N 1
ATOM 1973 C CA . ASP A 1 241 ? 20.305 10.967 -46.666 1.00 86.88 241 ASP A CA 1
ATOM 1974 C C . ASP A 1 241 ? 19.123 11.939 -46.470 1.00 86.88 241 ASP A C 1
ATOM 1976 O O . ASP A 1 241 ? 18.563 12.029 -45.378 1.00 86.88 241 ASP A O 1
ATOM 1980 N N . GLU A 1 242 ? 18.709 12.642 -47.531 1.00 87.44 242 GLU A N 1
ATOM 1981 C CA . GLU A 1 242 ? 17.513 13.496 -47.500 1.00 87.44 242 GLU A CA 1
ATOM 1982 C C . GLU A 1 242 ? 16.229 12.658 -47.395 1.00 87.44 242 GLU A C 1
ATOM 1984 O O . GLU A 1 242 ? 15.373 12.951 -46.563 1.00 87.44 242 GLU A O 1
ATOM 1989 N N . ASP A 1 243 ? 16.146 11.556 -48.147 1.00 88.50 243 ASP A N 1
ATOM 1990 C CA . ASP A 1 243 ? 15.024 10.606 -48.117 1.00 88.50 243 ASP A CA 1
ATOM 1991 C C . ASP A 1 243 ? 14.874 9.956 -46.729 1.00 88.50 243 ASP A C 1
ATOM 1993 O O . ASP A 1 243 ? 13.777 9.876 -46.173 1.00 88.50 243 ASP A O 1
ATOM 1997 N N . LEU A 1 244 ? 15.999 9.587 -46.108 1.00 87.94 244 LEU A N 1
ATOM 1998 C CA . LEU A 1 244 ? 16.031 9.063 -44.742 1.00 87.94 244 LEU A CA 1
ATOM 1999 C C . LEU A 1 244 ? 15.474 10.070 -43.721 1.00 87.94 244 LEU A C 1
ATOM 2001 O O . LEU A 1 244 ? 14.764 9.674 -42.800 1.00 87.94 244 LEU A O 1
ATOM 2005 N N . LYS A 1 245 ? 15.781 11.363 -43.859 1.00 86.38 245 LYS A N 1
ATOM 2006 C CA . LYS A 1 245 ? 15.322 12.402 -42.921 1.00 86.38 245 LYS A CA 1
ATOM 2007 C C . LYS A 1 245 ? 13.847 12.746 -43.082 1.00 86.38 245 LYS A C 1
ATOM 2009 O O . LYS A 1 245 ? 13.203 13.074 -42.090 1.00 86.38 245 LYS A O 1
ATOM 2014 N N . GLU A 1 246 ? 13.326 12.701 -44.304 1.00 88.12 246 GLU A N 1
ATOM 2015 C CA . GLU A 1 246 ? 11.926 13.035 -44.576 1.00 88.12 246 GLU A CA 1
ATOM 2016 C C . GLU A 1 246 ? 10.976 11.875 -44.256 1.00 88.12 246 GLU A C 1
ATOM 2018 O O . GLU A 1 246 ? 9.872 12.111 -43.762 1.00 88.12 246 GLU A O 1
ATOM 2023 N N . ASN A 1 247 ? 11.407 10.630 -44.491 1.00 86.81 247 ASN A N 1
ATOM 2024 C CA . ASN A 1 247 ? 10.541 9.454 -44.389 1.00 86.81 247 ASN A CA 1
ATOM 2025 C C . ASN A 1 247 ? 10.744 8.613 -43.118 1.00 86.81 247 ASN A C 1
ATOM 2027 O O . ASN A 1 247 ? 9.910 7.754 -42.828 1.00 86.81 247 ASN A O 1
ATOM 2031 N N . CYS A 1 248 ? 11.811 8.832 -42.340 1.00 90.12 248 CYS A N 1
ATOM 2032 C CA . CYS A 1 248 ? 12.037 8.122 -41.081 1.00 90.12 248 CYS A CA 1
ATOM 2033 C C . CYS A 1 248 ? 11.641 8.978 -39.857 1.00 90.12 248 CYS A C 1
ATOM 2035 O O . CYS A 1 248 ? 12.253 10.023 -39.637 1.00 90.12 248 CYS A O 1
ATOM 2037 N N . PRO A 1 249 ? 10.700 8.520 -39.005 1.00 88.50 249 PRO A N 1
ATOM 2038 C CA . PRO A 1 249 ? 10.247 9.259 -37.816 1.00 88.50 249 PRO A CA 1
ATOM 2039 C C . PRO A 1 249 ? 11.324 9.670 -36.795 1.00 88.50 249 PRO A C 1
ATOM 2041 O O . PRO A 1 249 ? 11.144 10.651 -36.077 1.00 88.50 249 PRO A O 1
ATOM 2044 N N . GLY A 1 250 ? 12.439 8.941 -36.700 1.00 86.31 250 GLY A N 1
ATOM 2045 C CA . GLY A 1 250 ? 13.500 9.221 -35.728 1.00 86.31 250 GLY A CA 1
ATOM 2046 C C . GLY A 1 250 ? 14.497 8.076 -35.592 1.00 86.31 250 GLY A C 1
ATOM 2047 O O . GLY A 1 250 ? 14.334 7.042 -36.232 1.00 86.31 250 GLY A O 1
ATOM 2048 N N . ASP A 1 251 ? 15.550 8.263 -34.799 1.00 85.00 251 ASP A N 1
ATOM 2049 C CA . ASP A 1 251 ? 16.687 7.351 -34.560 1.00 85.00 251 ASP A CA 1
ATOM 2050 C C . ASP A 1 251 ? 16.565 6.481 -33.304 1.00 85.00 251 ASP A C 1
ATOM 2052 O O . ASP A 1 251 ? 17.519 5.808 -32.930 1.00 85.00 251 ASP A O 1
ATOM 2056 N N . THR A 1 252 ? 15.398 6.468 -32.670 1.00 86.19 252 THR A N 1
ATOM 2057 C CA . THR A 1 252 ? 15.123 5.683 -31.465 1.00 86.19 252 THR A CA 1
ATOM 2058 C C . THR A 1 252 ? 13.827 4.905 -31.630 1.00 86.19 252 THR A C 1
ATOM 2060 O O . THR A 1 252 ? 12.923 5.369 -32.324 1.00 86.19 252 THR A O 1
ATOM 2063 N N . SER A 1 253 ? 13.707 3.750 -30.962 1.00 85.12 253 SER A N 1
ATOM 2064 C CA . SER A 1 253 ? 12.490 2.918 -30.999 1.00 85.12 253 SER A CA 1
ATOM 2065 C C . SER A 1 253 ? 11.233 3.718 -30.672 1.00 85.12 253 SER A C 1
ATOM 2067 O O . SER A 1 253 ? 10.245 3.630 -31.393 1.00 85.12 253 SER A O 1
ATOM 2069 N N . SER A 1 254 ? 11.296 4.572 -29.646 1.00 85.19 254 SER A N 1
ATOM 2070 C CA . SER A 1 254 ? 10.156 5.369 -29.189 1.00 85.19 254 SER A CA 1
ATOM 2071 C C . SER A 1 254 ? 9.588 6.307 -30.258 1.00 85.19 254 SER A C 1
ATOM 2073 O O . SER A 1 254 ? 8.419 6.663 -30.184 1.00 85.19 254 SER A O 1
ATOM 2075 N N . ALA A 1 255 ? 10.384 6.716 -31.253 1.00 85.62 255 ALA A N 1
ATOM 2076 C CA . ALA A 1 255 ? 9.907 7.558 -32.352 1.00 85.62 255 ALA A CA 1
ATOM 2077 C C . ALA A 1 255 ? 8.998 6.801 -33.341 1.00 85.62 255 ALA A C 1
ATOM 2079 O O . ALA A 1 255 ? 8.329 7.430 -34.159 1.00 85.62 255 ALA A O 1
ATOM 2080 N N . HIS A 1 256 ? 8.980 5.466 -33.271 1.00 85.31 256 HIS A N 1
ATOM 2081 C CA . HIS A 1 256 ? 8.233 4.584 -34.172 1.00 85.31 256 HIS A CA 1
ATOM 2082 C C . HIS A 1 256 ? 7.077 3.844 -33.483 1.00 85.31 256 HIS A C 1
ATOM 2084 O O . HIS A 1 256 ? 6.346 3.134 -34.163 1.00 85.31 256 HIS A O 1
ATOM 2090 N N . ASP A 1 257 ? 6.880 4.023 -32.171 1.00 78.62 257 ASP A N 1
ATOM 2091 C CA . ASP A 1 257 ? 5.835 3.338 -31.386 1.00 78.62 257 ASP A CA 1
ATOM 2092 C C . ASP A 1 257 ? 4.416 3.939 -31.567 1.00 78.62 257 ASP A C 1
ATOM 2094 O O . ASP A 1 257 ? 3.432 3.342 -31.129 1.00 78.62 257 ASP A O 1
ATOM 2098 N N . ASP A 1 258 ? 4.292 5.109 -32.208 1.00 61.78 258 ASP A N 1
ATOM 2099 C CA . ASP A 1 258 ? 3.049 5.900 -32.299 1.00 61.78 258 ASP A CA 1
ATOM 2100 C C . ASP A 1 258 ? 2.193 5.653 -33.574 1.00 61.78 258 ASP A C 1
ATOM 2102 O O . ASP A 1 258 ? 1.260 6.421 -33.838 1.00 61.78 258 ASP A O 1
ATOM 2106 N N . TYR A 1 259 ? 2.456 4.595 -34.357 1.00 49.78 259 TYR A N 1
ATOM 2107 C CA . TYR A 1 259 ? 1.697 4.254 -35.581 1.00 49.78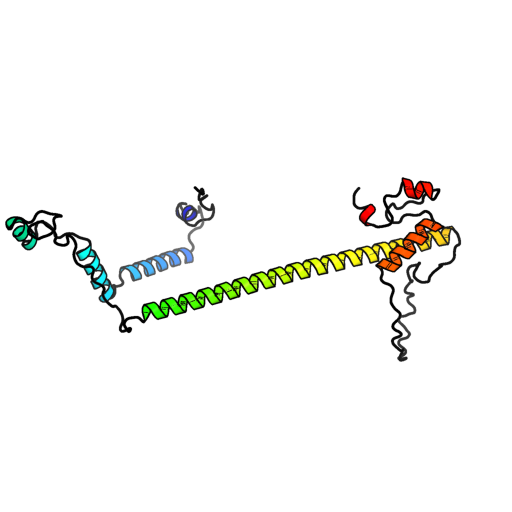 259 TYR A CA 1
ATOM 2108 C C . TYR A 1 259 ? 1.241 2.793 -35.666 1.00 49.78 259 TYR A C 1
ATOM 2110 O O . TYR A 1 259 ? 2.024 1.884 -35.314 1.00 49.78 259 TYR A O 1
#

Organism: Paramuricea clavata (NCBI:txid317549)

Secondary structure (DSSP, 8-state):
-------TT-HHHHHTS----TT----HHHHHHHHHHHHHHHHHHHS---HHHHHHHHHHHHHHSPPPTTSHHHHHHHHTT--TTPPSSTTS-S-SSPPP-----S-PPTTHHHHHHHHHHHHHHHHHHHHHHHHHHHHHHHHHHHHHHHHHHHHHHHHHHHHHHHHHHHHHHHHHTPPPSSTTSS-----GGGGS----------------HHHHHHHHHHHHHHHH-EETTTTEE-SSHHHHHHH---SSGGGSTT-

InterPro domains:
  IPR000467 G-patch domain [PF01585] (70-112)
  IPR000467 G-patch domain [PS50174] (69-115)
  IPR000467 G-patch domain [SM00443] (67-113)
  IPR025239 Domain of unknown function DUF4187 [PF13821] (204-256)
  IPR025239 Domain of unknown function DUF4187 [SM01173] (202-256)
  IPR039249 G patch domain-containing protein 11 [PTHR21032] (2-257)

pLDDT: mean 81.58, std 15.47, range [33.94, 97.38]

Sequence (259 aa):
MADEEEDYMSDAFLLGLEDTRPGLAFGAAAREYKKETNRKQKETENRVKPLKQRESERREKALSNAIDSSNKGFALLQKMGYKEGKGLGKLGEGRKEPIPLSIKEGRGGLGQESELKRKQEMQQKYLQVAREKRVKLEAKQQEQFREKQKEIFSNKQVDKDLFQSQKACEQLDKAKNLSCNEVWFWPQTLTETDEEEYDEEEYEEDEVEEMESSEKLVILTEYLRRVHLYCIWCGTSFTDDEDLKENCPGDTSSAHDDY